Protein AF-0000000083204460 (afdb_homodimer)

Structure (mmCIF, N/CA/C/O backbone):
data_AF-0000000083204460-model_v1
#
loop_
_entity.id
_entity.type
_entity.pdbx_description
1 polymer 'Uncharacterized protein'
#
loop_
_atom_site.group_PDB
_atom_site.id
_atom_site.type_symbol
_atom_site.label_atom_id
_atom_site.label_alt_id
_atom_site.label_comp_id
_atom_site.label_asym_id
_atom_site.label_entity_id
_atom_site.label_seq_id
_atom_site.pdbx_PDB_ins_code
_atom_site.Cartn_x
_atom_site.Cartn_y
_atom_site.Cartn_z
_atom_site.occupancy
_atom_site.B_iso_or_equiv
_atom_site.auth_seq_id
_atom_site.auth_comp_id
_atom_site.auth_asym_id
_atom_site.auth_atom_id
_atom_site.pdbx_PDB_model_num
ATOM 1 N N . MET A 1 1 ? 1.751 -27.098 8.604 1 87.62 1 MET A N 1
ATOM 2 C CA . MET A 1 1 ? 2.053 -28.519 8.455 1 87.62 1 MET A CA 1
ATOM 3 C C . MET A 1 1 ? 3.513 -28.803 8.794 1 87.62 1 MET A C 1
ATOM 5 O O . MET A 1 1 ? 4.401 -28.03 8.431 1 87.62 1 MET A O 1
ATOM 9 N N . THR A 1 2 ? 3.692 -30.01 9.397 1 94.07 2 THR A N 1
ATOM 10 C CA . THR A 1 2 ? 5.067 -30.374 9.722 1 94.07 2 THR A CA 1
ATOM 11 C C . THR A 1 2 ? 5.743 -31.052 8.534 1 94.07 2 THR A C 1
ATOM 13 O O . THR A 1 2 ? 5.071 -31.491 7.598 1 94.07 2 THR A O 1
ATOM 16 N N . GLN A 1 3 ? 7.054 -31.093 8.561 1 96.72 3 GLN A N 1
ATOM 17 C CA . GLN A 1 3 ? 7.821 -31.766 7.518 1 96.72 3 GLN A CA 1
ATOM 18 C C . GLN A 1 3 ? 7.409 -33.229 7.389 1 96.72 3 GLN A C 1
ATOM 20 O O . GLN A 1 3 ? 7.242 -33.737 6.279 1 96.72 3 GLN A O 1
ATOM 25 N N . GLN A 1 4 ? 7.257 -33.886 8.527 1 95.91 4 GLN A N 1
ATOM 26 C CA . GLN A 1 4 ? 6.87 -35.292 8.544 1 95.91 4 GLN A CA 1
ATOM 27 C C . GLN A 1 4 ? 5.504 -35.494 7.894 1 95.91 4 GLN A C 1
ATOM 29 O O . GLN A 1 4 ? 5.31 -36.437 7.123 1 95.91 4 GLN A O 1
ATOM 34 N N . GLU A 1 5 ? 4.592 -34.677 8.204 1 95.75 5 GLU A N 1
ATOM 35 C CA . GLU A 1 5 ? 3.263 -34.762 7.606 1 95.75 5 GLU A CA 1
ATOM 36 C C . GLU A 1 5 ? 3.331 -34.62 6.088 1 95.75 5 GLU A C 1
ATOM 38 O O . GLU A 1 5 ? 2.648 -35.343 5.361 1 95.75 5 GLU A O 1
ATOM 43 N N . PHE A 1 6 ? 4.111 -33.626 5.652 1 97.01 6 PHE A N 1
ATOM 44 C CA . PHE A 1 6 ? 4.282 -33.407 4.221 1 97.01 6 PHE A CA 1
ATOM 45 C C . PHE A 1 6 ? 4.854 -34.649 3.547 1 97.01 6 PHE A C 1
ATOM 47 O O . PHE A 1 6 ? 4.341 -35.096 2.519 1 97.01 6 PHE A O 1
ATOM 54 N N . GLU A 1 7 ? 5.888 -35.187 4.137 1 97.42 7 GLU A N 1
ATOM 55 C CA . GLU A 1 7 ? 6.56 -36.343 3.551 1 97.42 7 GLU A CA 1
ATOM 56 C C . GLU A 1 7 ? 5.647 -37.566 3.539 1 97.42 7 GLU A C 1
ATOM 58 O O . GLU A 1 7 ? 5.645 -38.336 2.577 1 97.42 7 GLU A O 1
ATOM 63 N N . ASP A 1 8 ? 4.83 -37.691 4.556 1 95.94 8 ASP A N 1
ATOM 64 C CA . ASP A 1 8 ? 3.882 -38.798 4.629 1 95.94 8 ASP A CA 1
ATOM 65 C C . ASP A 1 8 ? 2.825 -38.69 3.533 1 95.94 8 ASP A C 1
ATOM 67 O O . ASP A 1 8 ? 2.423 -39.698 2.948 1 95.94 8 ASP A O 1
ATOM 71 N N . ARG A 1 9 ? 2.405 -37.522 3.255 1 95.11 9 ARG A N 1
ATOM 72 C CA . ARG A 1 9 ? 1.306 -37.284 2.323 1 95.11 9 ARG A CA 1
ATOM 73 C C . ARG A 1 9 ? 1.796 -37.319 0.879 1 95.11 9 ARG A C 1
ATOM 75 O O . ARG A 1 9 ? 1.028 -37.63 -0.034 1 95.11 9 ARG A O 1
ATOM 82 N N . THR A 1 10 ? 2.984 -36.956 0.68 1 96.13 10 THR A N 1
ATOM 83 C CA . THR A 1 10 ? 3.461 -36.807 -0.691 1 96.13 10 THR A CA 1
ATOM 84 C C . THR A 1 10 ? 4.401 -37.95 -1.064 1 96.13 10 THR A C 1
ATOM 86 O O . THR A 1 10 ? 4.668 -38.181 -2.245 1 96.13 10 THR A O 1
ATOM 89 N N . GLY A 1 11 ? 4.996 -38.588 -0.052 1 95.58 11 GLY A N 1
ATOM 90 C CA . GLY A 1 11 ? 5.995 -39.615 -0.302 1 95.58 11 GLY A CA 1
ATOM 91 C C . GLY A 1 11 ? 7.339 -39.05 -0.721 1 95.58 11 GLY A C 1
ATOM 92 O O . GLY A 1 11 ? 8.195 -39.78 -1.226 1 95.58 11 GLY A O 1
ATOM 93 N N . LYS A 1 12 ? 7.503 -37.755 -0.547 1 94.85 12 LYS A N 1
ATOM 94 C CA . LYS A 1 12 ? 8.744 -37.092 -0.935 1 94.85 12 LYS A CA 1
ATOM 95 C C . LYS A 1 12 ? 9.572 -36.714 0.29 1 94.85 12 LYS A C 1
ATOM 97 O O . LYS A 1 12 ? 9.061 -36.094 1.224 1 94.85 12 LYS A O 1
ATOM 102 N N . THR A 1 13 ? 10.797 -37.163 0.271 1 95.45 13 THR A N 1
ATOM 103 C CA . THR A 1 13 ? 11.726 -36.734 1.31 1 95.45 13 THR A CA 1
ATOM 104 C C . THR A 1 13 ? 12.381 -35.407 0.937 1 95.45 13 THR A C 1
ATOM 106 O O . THR A 1 13 ? 12.852 -35.237 -0.19 1 95.45 13 THR A O 1
ATOM 109 N N . VAL A 1 14 ? 12.355 -34.503 1.898 1 95.9 14 VAL A N 1
ATOM 110 C CA . VAL A 1 14 ? 12.888 -33.18 1.591 1 95.9 14 VAL A CA 1
ATOM 111 C C . VAL A 1 14 ? 13.83 -32.731 2.706 1 95.9 14 VAL A C 1
ATOM 113 O O . VAL A 1 14 ? 13.73 -33.205 3.84 1 95.9 14 VAL A O 1
ATOM 116 N N . THR A 1 15 ? 14.782 -31.872 2.342 1 96.76 15 THR A N 1
ATOM 117 C CA . THR A 1 15 ? 15.663 -31.265 3.333 1 96.76 15 THR A CA 1
ATOM 118 C C . THR A 1 15 ? 14.919 -30.206 4.142 1 96.76 15 THR A C 1
ATOM 120 O O . THR A 1 15 ? 13.804 -29.817 3.788 1 96.76 15 THR A O 1
ATOM 123 N N . SER A 1 16 ? 15.535 -29.831 5.21 1 95.97 16 SER A N 1
ATOM 124 C CA . SER A 1 16 ? 14.946 -28.78 6.034 1 95.97 16 SER A CA 1
ATOM 125 C C . SER A 1 16 ? 14.757 -27.494 5.236 1 95.97 16 SER A C 1
ATOM 127 O O . SER A 1 16 ? 13.753 -26.797 5.401 1 95.97 16 SER A O 1
ATOM 129 N N . GLU A 1 17 ? 15.69 -27.136 4.41 1 94.87 17 GLU A N 1
ATOM 130 C CA . GLU A 1 17 ? 15.618 -25.932 3.589 1 94.87 17 GLU A CA 1
ATOM 131 C C . GLU A 1 17 ? 14.485 -26.025 2.571 1 94.87 17 GLU A C 1
ATOM 133 O O . GLU A 1 17 ? 13.738 -25.064 2.376 1 94.87 17 GLU A O 1
ATOM 138 N N . GLU A 1 18 ? 14.401 -27.172 1.999 1 95.04 18 GLU A N 1
ATOM 139 C CA . GLU A 1 18 ? 13.321 -27.394 1.043 1 95.04 18 GLU A CA 1
ATOM 140 C C . GLU A 1 18 ? 11.956 -27.295 1.719 1 95.04 18 GLU A C 1
ATOM 142 O O . GLU A 1 18 ? 11.029 -26.695 1.172 1 95.04 18 GLU A O 1
ATOM 147 N N . TYR A 1 19 ? 11.908 -27.875 2.854 1 97.01 19 TYR A N 1
ATOM 148 C CA . TYR A 1 19 ? 10.634 -27.846 3.563 1 97.01 19 TYR A CA 1
ATOM 149 C C . TYR A 1 19 ? 10.247 -26.419 3.931 1 97.01 19 TYR A C 1
ATOM 151 O O . TYR A 1 19 ? 9.07 -26.054 3.875 1 97.01 19 TYR A O 1
ATOM 159 N N . ALA A 1 20 ? 11.182 -25.666 4.331 1 96.08 20 ALA A N 1
ATOM 160 C CA . ALA A 1 20 ? 10.888 -24.274 4.663 1 96.08 20 ALA A CA 1
ATOM 161 C C . ALA A 1 20 ? 10.223 -23.56 3.49 1 96.08 20 ALA A C 1
ATOM 163 O O . ALA A 1 20 ? 9.268 -22.802 3.677 1 96.08 20 ALA A O 1
ATOM 164 N N . ARG A 1 21 ? 10.736 -23.747 2.368 1 95.02 21 ARG A N 1
ATOM 165 C CA . ARG A 1 21 ? 10.161 -23.156 1.164 1 95.02 21 ARG A CA 1
ATOM 166 C C . ARG A 1 21 ? 8.757 -23.693 0.908 1 95.02 21 ARG A C 1
ATOM 168 O O . ARG A 1 21 ? 7.846 -22.932 0.575 1 95.02 21 ARG A O 1
ATOM 175 N N . ILE A 1 22 ? 8.619 -24.962 1.072 1 96.14 22 ILE A N 1
ATOM 176 C CA . ILE A 1 22 ? 7.329 -25.604 0.846 1 96.14 22 ILE A CA 1
ATOM 177 C C . ILE A 1 22 ? 6.298 -25.051 1.828 1 96.14 22 ILE A C 1
ATOM 179 O O . ILE A 1 22 ? 5.163 -24.757 1.445 1 96.14 22 ILE A O 1
ATOM 183 N N . GLU A 1 23 ? 6.715 -24.96 3.054 1 95.66 23 GLU A N 1
ATOM 184 C CA . GLU A 1 23 ? 5.822 -24.407 4.068 1 95.66 23 GLU A CA 1
ATOM 185 C C . GLU A 1 23 ? 5.397 -22.985 3.713 1 95.66 23 GLU A C 1
ATOM 187 O O . GLU A 1 23 ? 4.225 -22.629 3.853 1 95.66 23 GLU A O 1
ATOM 192 N N . ALA A 1 24 ? 6.311 -22.181 3.251 1 95.81 24 ALA A N 1
ATOM 193 C CA . ALA A 1 24 ? 6.004 -20.813 2.84 1 95.81 24 ALA A CA 1
ATOM 194 C C . ALA A 1 24 ? 5.023 -20.798 1.672 1 95.81 24 ALA A C 1
ATOM 196 O O . ALA A 1 24 ? 4.105 -19.976 1.635 1 95.81 24 ALA A O 1
ATOM 197 N N . MET A 1 25 ? 5.22 -21.684 0.8 1 96.59 25 MET A N 1
ATOM 198 C CA . MET A 1 25 ? 4.325 -21.815 -0.346 1 96.59 25 MET A CA 1
ATOM 199 C C . MET A 1 25 ? 2.923 -22.212 0.101 1 96.59 25 MET A C 1
ATOM 201 O O . MET A 1 25 ? 1.931 -21.714 -0.436 1 96.59 25 MET A O 1
ATOM 205 N N . TYR A 1 26 ? 2.88 -23.117 1.068 1 96.2 26 TYR A N 1
ATOM 206 C CA . TYR A 1 26 ? 1.6 -23.528 1.634 1 96.2 26 TYR A CA 1
ATOM 207 C C . TYR A 1 26 ? 0.884 -22.346 2.277 1 96.2 26 TYR A C 1
ATOM 209 O O . TYR A 1 26 ? -0.315 -22.15 2.067 1 96.2 26 TYR A O 1
ATOM 217 N N . MET A 1 27 ? 1.612 -21.555 2.957 1 94.84 27 MET A N 1
ATOM 218 C CA . MET A 1 27 ? 1.026 -20.395 3.622 1 94.84 27 MET A CA 1
ATOM 219 C C . MET A 1 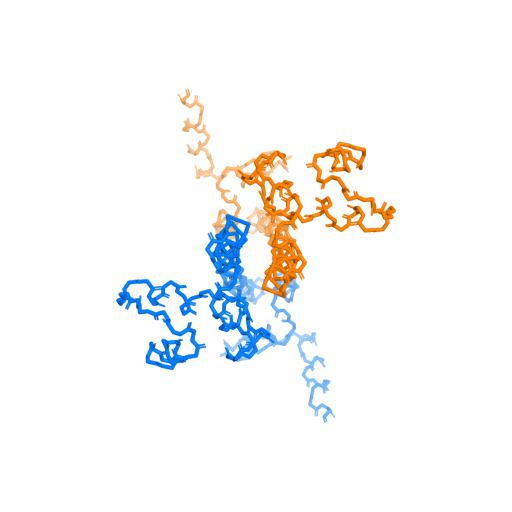27 ? 0.508 -19.387 2.602 1 94.84 27 MET A C 1
ATOM 221 O O . MET A 1 27 ? -0.509 -18.731 2.832 1 94.84 27 MET A O 1
ATOM 225 N N . ALA A 1 28 ? 1.156 -19.328 1.491 1 93.89 28 ALA A N 1
ATOM 226 C CA . ALA A 1 28 ? 0.749 -18.419 0.422 1 93.89 28 ALA A CA 1
ATOM 227 C C . ALA A 1 28 ? -0.517 -18.918 -0.269 1 93.89 28 ALA A C 1
ATOM 229 O O . ALA A 1 28 ? -1.228 -18.141 -0.911 1 93.89 28 ALA A O 1
ATOM 230 N N . ALA A 1 29 ? -0.678 -20.202 -0.109 1 91.76 29 ALA A N 1
ATOM 231 C CA . ALA A 1 29 ? -1.873 -20.805 -0.692 1 91.76 29 ALA A CA 1
ATOM 232 C C . ALA A 1 29 ? -3.04 -20.769 0.291 1 91.76 29 ALA A C 1
ATOM 234 O O . ALA A 1 29 ? -3.875 -21.677 0.306 1 91.76 29 ALA A O 1
ATOM 235 N N . GLY A 1 30 ? -3.231 -20.039 1.182 1 79.36 30 GLY A N 1
ATOM 236 C CA . GLY A 1 30 ? -4.04 -19.816 2.37 1 79.36 30 GLY A CA 1
ATOM 237 C C . GLY A 1 30 ? -5.417 -20.445 2.28 1 79.36 30 GLY A C 1
ATOM 238 O O . GLY A 1 30 ? -5.995 -20.835 3.297 1 79.36 30 GLY A O 1
ATOM 239 N N . ASN A 1 31 ? -5.922 -20.702 1.114 1 81.43 31 ASN A N 1
ATOM 240 C CA . ASN A 1 31 ? -7.27 -21.251 1.023 1 81.43 31 ASN A CA 1
ATOM 241 C C . ASN A 1 31 ? -7.248 -22.755 0.765 1 81.43 31 ASN A C 1
ATOM 243 O O . ASN A 1 31 ? -8.299 -23.395 0.706 1 81.43 31 ASN A O 1
ATOM 247 N N . MET A 1 32 ? -6.053 -23.28 0.67 1 90.93 32 MET A N 1
ATOM 248 C CA . MET A 1 32 ? -5.952 -24.708 0.383 1 90.93 32 MET A CA 1
ATOM 249 C C . MET A 1 32 ? -5.686 -25.502 1.657 1 90.93 32 MET A C 1
ATOM 251 O O . MET A 1 32 ? -4.827 -25.129 2.458 1 90.93 32 MET A O 1
ATOM 255 N N . ASP A 1 33 ? -6.487 -26.531 1.85 1 92.7 33 ASP A N 1
ATOM 256 C CA . ASP A 1 33 ? -6.188 -27.37 3.007 1 92.7 33 ASP A CA 1
ATOM 257 C C . ASP A 1 33 ? -4.915 -28.183 2.781 1 92.7 33 ASP A C 1
ATOM 259 O O . ASP A 1 33 ? -4.413 -28.261 1.658 1 92.7 33 ASP A O 1
ATOM 263 N N . LYS A 1 34 ? -4.476 -28.86 3.818 1 93.07 34 LYS A N 1
ATOM 264 C CA . LYS A 1 34 ? -3.189 -29.548 3.82 1 93.07 34 LYS A CA 1
ATOM 265 C C . LYS A 1 34 ? -3.165 -30.675 2.792 1 93.07 34 LYS A C 1
ATOM 267 O O . LYS A 1 34 ? -2.194 -30.822 2.047 1 93.07 34 LYS A O 1
ATOM 272 N N . ASP A 1 35 ? -4.167 -31.396 2.678 1 95.56 35 ASP A N 1
ATOM 273 C CA . ASP A 1 35 ? -4.213 -32.538 1.769 1 95.56 35 ASP A CA 1
ATOM 274 C C . ASP A 1 35 ? -4.256 -32.08 0.313 1 95.56 35 ASP A C 1
ATOM 276 O O . ASP A 1 35 ? -3.544 -32.622 -0.535 1 95.56 35 ASP A O 1
ATOM 280 N N . GLN A 1 36 ? -5.103 -31.132 0.165 1 95.64 36 GLN A N 1
ATOM 281 C CA . GLN A 1 36 ? -5.201 -30.593 -1.187 1 95.64 36 GLN A CA 1
ATOM 282 C C . GLN A 1 36 ? -3.868 -30.009 -1.645 1 95.64 36 GLN A C 1
ATOM 284 O O . GLN A 1 36 ? -3.438 -30.24 -2.777 1 95.64 36 GLN A O 1
ATOM 289 N N . PHE A 1 37 ? -3.248 -29.24 -0.798 1 97.12 37 PHE A N 1
ATOM 290 C CA . PHE A 1 37 ? -1.97 -28.628 -1.141 1 97.12 37 PHE A CA 1
ATOM 291 C C . PHE A 1 37 ? -0.931 -29.693 -1.47 1 97.12 37 PHE A C 1
ATOM 293 O O . PHE A 1 37 ? -0.236 -29.598 -2.485 1 97.12 37 PHE A O 1
ATOM 300 N N . CYS A 1 38 ? -0.843 -30.706 -0.619 1 96.77 38 CYS A N 1
ATOM 301 C CA . CYS A 1 38 ? 0.167 -31.737 -0.827 1 96.77 38 CYS A CA 1
ATOM 302 C C . CYS A 1 38 ? -0.05 -32.453 -2.154 1 96.77 38 CYS A C 1
ATOM 304 O O . CYS A 1 38 ? 0.908 -32.735 -2.876 1 96.77 38 CYS A O 1
ATOM 306 N N . THR A 1 39 ? -1.299 -32.74 -2.472 1 96.52 39 THR A N 1
ATOM 307 C CA . THR A 1 39 ? -1.627 -33.383 -3.739 1 96.52 39 THR A CA 1
ATOM 308 C C . THR A 1 39 ? -1.221 -32.499 -4.915 1 96.52 39 THR A C 1
ATOM 310 O O . THR A 1 39 ? -0.581 -32.968 -5.859 1 96.52 39 THR A O 1
ATOM 313 N N . GLU A 1 40 ? -1.553 -31.241 -4.779 1 96.75 40 GLU A N 1
ATOM 314 C CA . GLU A 1 40 ? -1.243 -30.292 -5.843 1 96.75 40 GLU A CA 1
ATOM 315 C C . GLU A 1 40 ? 0.261 -30.051 -5.947 1 96.75 40 GLU A C 1
ATOM 317 O O . GLU A 1 40 ? 0.811 -29.99 -7.048 1 96.75 40 GLU A O 1
ATOM 322 N N . TYR A 1 41 ? 0.862 -29.901 -4.81 1 96.4 41 TYR A N 1
ATOM 323 C CA . TYR A 1 41 ? 2.298 -29.643 -4.805 1 96.4 41 TYR A CA 1
ATOM 324 C C . TYR A 1 41 ? 3.064 -30.815 -5.407 1 96.4 41 TYR A C 1
ATOM 326 O O . TYR A 1 41 ? 4.038 -30.618 -6.137 1 96.4 41 TYR A O 1
ATOM 334 N N . LYS A 1 42 ? 2.701 -32.053 -5.107 1 95.7 42 LYS A N 1
ATOM 335 C CA . LYS A 1 42 ? 3.364 -33.245 -5.628 1 95.7 42 LYS A CA 1
ATOM 336 C C . LYS A 1 42 ? 3.369 -33.25 -7.154 1 95.7 42 LYS A C 1
ATOM 338 O O . LYS A 1 42 ? 4.371 -33.609 -7.775 1 95.7 42 LYS A O 1
ATOM 343 N N . LYS A 1 43 ? 2.301 -32.782 -7.666 1 96.07 43 LYS A N 1
ATOM 344 C CA . LYS A 1 43 ? 2.125 -32.863 -9.113 1 96.07 43 LYS A CA 1
ATOM 345 C C . LYS A 1 43 ? 2.641 -31.602 -9.801 1 96.07 43 LYS A C 1
ATOM 347 O O . LYS A 1 43 ? 3.178 -31.669 -10.908 1 96.07 43 LYS A O 1
ATOM 352 N N . HIS A 1 44 ? 2.521 -30.461 -9.106 1 96.48 44 HIS A N 1
ATOM 353 C CA . HIS A 1 44 ? 2.677 -29.199 -9.821 1 96.48 44 HIS A CA 1
ATOM 354 C C . HIS A 1 44 ? 3.677 -28.288 -9.118 1 96.48 44 HIS A C 1
ATOM 356 O O . HIS A 1 44 ? 4.072 -27.255 -9.664 1 96.48 44 HIS A O 1
ATOM 362 N N . GLY A 1 45 ? 4.093 -28.566 -7.905 1 93.93 45 GLY A N 1
ATOM 363 C CA . GLY A 1 45 ? 4.836 -27.681 -7.022 1 93.93 45 GLY A CA 1
ATOM 364 C C . GLY A 1 45 ? 6.186 -27.276 -7.582 1 93.93 45 GLY A C 1
ATOM 365 O O . GLY A 1 45 ? 6.739 -26.244 -7.197 1 93.93 45 GLY A O 1
ATOM 366 N N . SER A 1 46 ? 6.74 -28.082 -8.477 1 92.58 46 SER A N 1
ATOM 367 C CA . SER A 1 46 ? 8.071 -27.809 -9.009 1 92.58 46 SER A CA 1
ATOM 368 C C . SER A 1 46 ? 7.993 -27.065 -10.338 1 92.58 46 SER A C 1
ATOM 370 O O . SER A 1 46 ? 9.017 -26.823 -10.98 1 92.58 46 SER A O 1
ATOM 372 N N . SER A 1 47 ? 6.791 -26.735 -10.75 1 95.65 47 SER A N 1
ATOM 373 C CA . SER A 1 47 ? 6.631 -26.052 -12.029 1 95.65 47 SER A CA 1
ATOM 374 C C . SER A 1 47 ? 7.172 -24.628 -11.967 1 95.65 47 SER A C 1
ATOM 376 O O . SER A 1 47 ? 7.19 -24.011 -10.9 1 95.65 47 SER A O 1
ATOM 378 N N . ALA A 1 48 ? 7.506 -24.11 -13.107 1 95.67 48 ALA A N 1
ATOM 379 C CA . ALA A 1 48 ? 8.025 -22.749 -13.204 1 95.67 48 ALA A CA 1
ATOM 380 C C . ALA A 1 48 ? 6.928 -21.723 -12.938 1 95.67 48 ALA A C 1
ATOM 382 O O . ALA A 1 48 ? 7.19 -20.654 -12.381 1 95.67 48 ALA A O 1
ATOM 383 N N . ILE A 1 49 ? 5.725 -22.001 -13.347 1 96.26 49 ILE A N 1
ATOM 384 C CA . ILE A 1 49 ? 4.628 -21.058 -13.157 1 96.26 49 ILE A CA 1
ATOM 385 C C . ILE A 1 49 ? 4.302 -20.939 -11.67 1 96.26 49 ILE A C 1
ATOM 387 O O . ILE A 1 49 ? 4.036 -19.842 -11.172 1 96.26 49 ILE A O 1
ATOM 391 N N . VAL A 1 50 ? 4.343 -22.009 -10.959 1 96.53 50 VAL A N 1
ATOM 392 C CA . VAL A 1 50 ? 4.096 -21.983 -9.521 1 96.53 50 VAL A CA 1
ATOM 393 C C . VAL A 1 50 ? 5.206 -21.203 -8.82 1 96.53 50 VAL A C 1
ATOM 395 O O . VAL A 1 50 ? 4.935 -20.368 -7.954 1 96.53 50 VAL A O 1
ATOM 398 N N . ALA A 1 51 ? 6.391 -21.471 -9.191 1 95.32 51 ALA A N 1
ATOM 399 C CA . ALA A 1 51 ? 7.526 -20.752 -8.62 1 95.32 51 ALA A CA 1
ATOM 400 C C . ALA A 1 51 ? 7.408 -19.251 -8.872 1 95.32 51 ALA A C 1
ATOM 402 O O . ALA A 1 51 ? 7.65 -18.443 -7.973 1 95.32 51 ALA A O 1
ATOM 403 N N . GLU A 1 52 ? 7.077 -18.874 -10.029 1 96.51 52 GLU A N 1
ATOM 404 C CA . GLU A 1 52 ? 6.962 -17.466 -10.396 1 96.51 52 GLU A CA 1
ATOM 405 C C . GLU A 1 52 ? 5.818 -16.792 -9.644 1 96.51 52 GLU A C 1
ATOM 407 O O . GLU A 1 52 ? 5.967 -15.671 -9.153 1 96.51 52 GLU A O 1
ATOM 412 N N . TYR A 1 53 ? 4.73 -17.446 -9.605 1 96.98 53 TYR A N 1
ATOM 413 C CA . TYR A 1 53 ? 3.597 -16.87 -8.89 1 96.98 53 TYR A CA 1
ATOM 414 C C . TYR A 1 53 ? 3.912 -16.709 -7.408 1 96.98 53 TYR A C 1
ATOM 416 O O . TYR A 1 53 ? 3.553 -15.7 -6.796 1 96.98 53 TYR A O 1
ATOM 424 N N . TYR A 1 54 ? 4.552 -17.654 -6.875 1 96.58 54 TYR A N 1
ATOM 425 C CA . TYR A 1 54 ? 4.967 -17.532 -5.481 1 96.58 54 TYR A CA 1
ATOM 426 C C . TYR A 1 54 ? 5.91 -16.349 -5.295 1 96.58 54 TYR A C 1
ATOM 428 O O . TYR A 1 54 ? 5.774 -15.584 -4.338 1 96.58 54 TYR A O 1
ATOM 436 N N . ARG A 1 55 ? 6.858 -16.195 -6.135 1 96.45 55 ARG A N 1
ATOM 437 C CA . ARG A 1 55 ? 7.766 -15.054 -6.084 1 96.45 55 ARG A CA 1
ATOM 438 C C . ARG A 1 55 ? 6.996 -13.739 -6.131 1 96.45 55 ARG A C 1
ATOM 440 O O . ARG A 1 55 ? 7.273 -12.823 -5.355 1 96.45 55 ARG A O 1
ATOM 447 N N . ARG A 1 56 ? 6.031 -13.645 -6.975 1 96.67 56 ARG A N 1
ATOM 448 C CA . ARG A 1 56 ? 5.223 -12.439 -7.122 1 96.67 56 ARG A CA 1
ATOM 449 C C . ARG A 1 56 ? 4.445 -12.142 -5.845 1 96.67 56 ARG A C 1
ATOM 451 O O . ARG A 1 56 ? 4.366 -10.99 -5.413 1 96.67 56 ARG A O 1
ATOM 458 N N . ILE A 1 57 ? 3.934 -13.175 -5.36 1 97.02 57 ILE A N 1
ATOM 459 C CA . ILE A 1 57 ? 3.187 -13.012 -4.118 1 97.02 57 ILE A CA 1
ATOM 460 C C . ILE A 1 57 ? 4.106 -12.458 -3.032 1 97.02 57 ILE A C 1
ATOM 462 O O . ILE A 1 57 ? 3.738 -11.525 -2.314 1 97.02 57 ILE A O 1
ATOM 466 N N . THR A 1 58 ? 5.266 -12.993 -2.959 1 96.94 58 THR A N 1
ATOM 467 C CA . THR A 1 58 ? 6.23 -12.544 -1.961 1 96.94 58 THR A CA 1
ATOM 468 C C . THR A 1 58 ? 6.589 -11.077 -2.177 1 96.94 58 THR A C 1
ATOM 470 O O . THR A 1 58 ? 6.605 -10.289 -1.229 1 96.94 58 THR A O 1
ATOM 473 N N . VAL A 1 59 ? 6.777 -10.703 -3.348 1 97 59 VAL A N 1
ATOM 474 C CA . VAL A 1 59 ? 7.141 -9.331 -3.686 1 97 59 VAL A CA 1
ATOM 475 C C . VAL A 1 59 ? 5.982 -8.393 -3.356 1 97 59 VAL A C 1
ATOM 477 O O . VAL A 1 59 ? 6.178 -7.352 -2.725 1 97 59 VAL A O 1
ATOM 480 N N . LEU A 1 60 ? 4.856 -8.797 -3.742 1 97.43 60 LEU A N 1
ATOM 481 C CA . LEU A 1 60 ? 3.676 -7.973 -3.503 1 97.43 60 LEU A CA 1
ATOM 482 C C . LEU A 1 60 ? 3.423 -7.805 -2.009 1 97.43 60 LEU A C 1
ATOM 484 O O . LEU A 1 60 ? 3.074 -6.714 -1.553 1 97.43 60 LEU A O 1
ATOM 488 N N . ASN A 1 61 ? 3.595 -8.832 -1.32 1 97.59 61 ASN A N 1
ATOM 489 C CA . ASN A 1 61 ? 3.46 -8.728 0.129 1 97.59 61 ASN A CA 1
ATOM 490 C C . ASN A 1 61 ? 4.46 -7.736 0.716 1 97.59 61 ASN A C 1
ATOM 492 O O . ASN A 1 61 ? 4.115 -6.948 1.598 1 97.59 61 ASN A O 1
ATOM 496 N N . GLY A 1 62 ? 5.621 -7.79 0.233 1 98.09 62 GLY A N 1
ATOM 497 C CA . GLY A 1 62 ? 6.622 -6.829 0.668 1 98.09 62 GLY A CA 1
ATOM 498 C C . GLY A 1 62 ? 6.252 -5.394 0.345 1 98.09 62 GLY A C 1
ATOM 499 O O . GLY A 1 62 ? 6.416 -4.502 1.18 1 98.09 62 GLY A O 1
ATOM 500 N N . MET A 1 63 ? 5.772 -5.177 -0.794 1 98.4 63 MET A N 1
ATOM 501 C CA . MET A 1 63 ? 5.346 -3.843 -1.205 1 98.4 63 MET A CA 1
ATOM 502 C C . MET A 1 63 ? 4.188 -3.351 -0.343 1 98.4 63 MET A C 1
ATOM 504 O O . MET A 1 63 ? 4.165 -2.189 0.068 1 98.4 63 MET A O 1
ATOM 508 N N . LEU A 1 64 ? 3.311 -4.231 -0.118 1 98.3 64 LEU A N 1
ATOM 509 C CA . LEU A 1 64 ? 2.157 -3.877 0.701 1 98.3 64 LEU A CA 1
ATOM 510 C C . LEU A 1 64 ? 2.59 -3.486 2.11 1 98.3 64 LEU A C 1
ATOM 512 O O . LEU A 1 64 ? 2.092 -2.504 2.666 1 98.3 64 LEU A O 1
ATOM 516 N N . GLU A 1 65 ? 3.416 -4.196 2.641 1 98.27 65 GLU A N 1
ATOM 517 C CA . GLU A 1 65 ? 3.942 -3.875 3.965 1 98.27 65 GLU A CA 1
ATOM 518 C C . GLU A 1 65 ? 4.597 -2.497 3.98 1 98.27 65 GLU A C 1
ATOM 520 O O . GLU A 1 65 ? 4.38 -1.711 4.905 1 98.27 65 GLU A O 1
ATOM 525 N N . GLU A 1 66 ? 5.338 -2.245 3.021 1 98.31 66 GLU A N 1
ATOM 526 C CA . GLU A 1 66 ? 6.002 -0.949 2.917 1 98.31 66 GLU A CA 1
ATOM 527 C C . GLU A 1 66 ? 4.985 0.187 2.849 1 98.31 66 GLU A C 1
ATOM 529 O O . GLU A 1 66 ? 5.126 1.195 3.545 1 98.31 66 GLU A O 1
ATOM 534 N N . ARG A 1 67 ? 4.031 -0.042 2.069 1 98.31 67 ARG A N 1
ATOM 535 C CA . ARG A 1 67 ? 2.998 0.981 1.942 1 98.31 67 ARG A CA 1
ATOM 536 C C . ARG A 1 67 ? 2.242 1.162 3.254 1 98.31 67 ARG A C 1
ATOM 538 O O . ARG A 1 67 ? 1.907 2.286 3.634 1 98.31 67 ARG A O 1
ATOM 545 N N . ASN A 1 68 ? 1.952 0.148 3.859 1 98.02 68 ASN A N 1
ATOM 546 C CA . ASN A 1 68 ? 1.292 0.219 5.158 1 98.02 68 ASN A CA 1
ATOM 547 C C . ASN A 1 68 ? 2.13 0.993 6.171 1 98.02 68 ASN A C 1
ATOM 549 O O . ASN A 1 68 ? 1.598 1.797 6.939 1 98.02 68 ASN A O 1
ATOM 553 N N . ASN A 1 69 ? 3.383 0.794 6.158 1 98.11 69 ASN A N 1
ATOM 554 C CA . ASN A 1 69 ? 4.281 1.529 7.042 1 98.11 69 ASN A CA 1
ATOM 555 C C . ASN A 1 69 ? 4.278 3.023 6.729 1 98.11 69 ASN A C 1
ATOM 557 O O . ASN A 1 69 ? 4.264 3.853 7.639 1 98.11 69 ASN A O 1
ATOM 561 N N . GLU A 1 70 ? 4.283 3.335 5.497 1 97 70 GLU A N 1
ATOM 562 C CA . GLU A 1 70 ? 4.236 4.732 5.077 1 97 70 GLU A CA 1
ATOM 563 C C . GLU A 1 70 ? 2.947 5.404 5.54 1 97 70 GLU A C 1
ATOM 565 O O . GLU A 1 70 ? 2.968 6.548 6 1 97 70 GLU A O 1
ATOM 570 N N . LEU A 1 71 ? 1.943 4.74 5.441 1 96.65 71 LEU A N 1
ATOM 571 C CA . LEU A 1 71 ? 0.649 5.281 5.842 1 96.65 71 LEU A CA 1
ATOM 572 C C . LEU A 1 71 ? 0.579 5.458 7.355 1 96.65 71 LEU A C 1
ATOM 574 O O . LEU A 1 71 ? 0.001 6.431 7.845 1 96.65 71 LEU A O 1
ATOM 578 N N . ASP A 1 72 ? 1.098 4.588 8.022 1 95.75 72 ASP A N 1
ATOM 579 C CA . ASP A 1 72 ? 1.154 4.713 9.475 1 95.75 72 ASP A CA 1
ATOM 580 C C . ASP A 1 72 ? 1.966 5.938 9.89 1 95.75 72 ASP A C 1
ATOM 582 O O . ASP A 1 72 ? 1.566 6.678 10.791 1 95.75 72 ASP A O 1
ATOM 586 N N . ASP A 1 73 ? 3.041 6.195 9.234 1 94.48 73 ASP A N 1
ATOM 587 C CA . ASP A 1 73 ? 3.86 7.377 9.486 1 94.48 73 ASP A CA 1
ATOM 588 C C . ASP A 1 73 ? 3.088 8.657 9.174 1 94.48 73 ASP A C 1
ATOM 590 O O . ASP A 1 73 ? 3.148 9.625 9.934 1 94.48 73 ASP A O 1
ATOM 594 N N . ALA A 1 74 ? 2.412 8.596 8.135 1 91.91 74 ALA A N 1
ATOM 595 C CA . ALA A 1 74 ? 1.609 9.751 7.74 1 91.91 74 ALA A CA 1
ATOM 596 C C . ALA A 1 74 ? 0.54 10.059 8.784 1 91.91 74 ALA A C 1
ATOM 598 O O . ALA A 1 74 ? 0.297 11.224 9.109 1 91.91 74 ALA A O 1
ATOM 599 N N . ARG A 1 75 ? 0.016 9.077 9.317 1 92.18 75 ARG A N 1
ATOM 600 C CA . ARG A 1 75 ? -1.018 9.24 10.334 1 92.18 75 ARG A CA 1
ATOM 601 C C . ARG A 1 75 ? -0.443 9.855 11.605 1 92.18 75 ARG A C 1
ATOM 603 O O . ARG A 1 75 ? -1.06 10.736 12.208 1 92.18 75 ARG A O 1
ATOM 610 N N . GLN A 1 76 ? 0.694 9.441 11.938 1 91.91 76 GLN A N 1
ATOM 611 C CA . GLN A 1 76 ? 1.349 9.982 13.124 1 91.91 76 GLN A CA 1
ATOM 612 C C . GLN A 1 76 ? 1.716 11.45 12.928 1 91.91 76 GLN A C 1
ATOM 614 O O . GLN A 1 76 ? 1.521 12.27 13.828 1 91.91 76 GLN A O 1
ATOM 619 N N . ASN A 1 77 ? 2.182 11.748 11.818 1 91.25 77 ASN A N 1
ATOM 620 C CA . ASN A 1 77 ? 2.54 13.127 11.501 1 91.25 77 ASN A CA 1
ATOM 621 C C . ASN A 1 77 ? 1.314 14.035 11.489 1 91.25 77 ASN A C 1
ATOM 623 O O . ASN A 1 77 ? 1.374 15.172 11.96 1 91.25 77 ASN A O 1
ATOM 627 N N . ARG A 1 78 ? 0.242 13.528 11.04 1 92.69 78 ARG A N 1
ATOM 628 C CA . ARG A 1 78 ? -1.012 14.274 11.024 1 92.69 78 ARG A CA 1
ATOM 629 C C . ARG A 1 78 ? -1.463 14.618 12.44 1 92.69 78 ARG A C 1
ATOM 631 O O . ARG A 1 78 ? -1.908 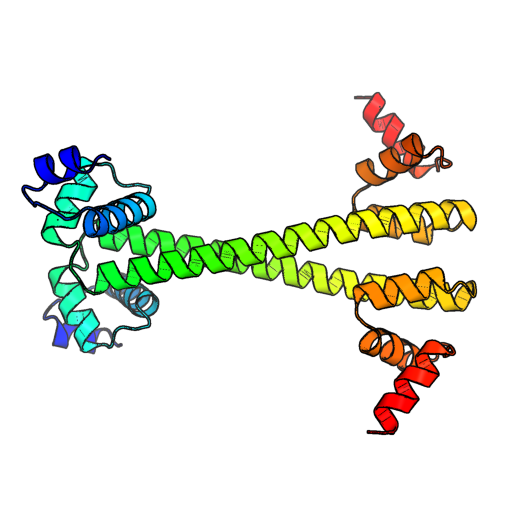15.738 12.7 1 92.69 78 ARG A O 1
ATOM 638 N N . THR A 1 79 ? -1.33 13.666 13.257 1 92.98 79 THR A N 1
ATOM 639 C CA . THR A 1 79 ? -1.744 13.869 14.641 1 92.98 79 THR A CA 1
ATOM 640 C C . THR A 1 79 ? -0.884 14.936 15.312 1 92.98 79 THR A C 1
ATOM 642 O O . THR A 1 79 ? -1.408 15.849 15.954 1 92.98 79 THR A O 1
ATOM 645 N N . SER A 1 80 ? 0.366 14.842 15.101 1 92.79 80 SER A N 1
ATOM 646 C CA . SER A 1 80 ? 1.283 15.823 15.673 1 92.79 80 SER A CA 1
ATOM 647 C C . SER A 1 80 ? 0.996 17.223 15.143 1 92.79 80 SER A C 1
ATOM 649 O O . SER A 1 80 ? 0.989 18.192 15.905 1 92.79 80 SER A O 1
ATOM 651 N N . LEU A 1 81 ? 0.722 17.289 13.921 1 93.84 81 LEU A N 1
ATOM 652 C CA . LEU A 1 81 ? 0.423 18.573 13.296 1 93.84 81 LEU A CA 1
ATOM 653 C C . LEU A 1 81 ? -0.898 19.134 13.81 1 93.84 81 LEU A C 1
ATOM 655 O O . LEU A 1 81 ? -1.002 20.33 14.091 1 93.84 81 LEU A O 1
ATOM 659 N N . ALA A 1 82 ? -1.845 18.294 13.964 1 94.64 82 ALA A N 1
ATOM 660 C CA . ALA A 1 82 ? -3.142 18.727 14.478 1 94.64 82 ALA A CA 1
ATOM 661 C C . ALA A 1 82 ? -3.014 19.288 15.891 1 94.64 82 ALA A C 1
ATOM 663 O O . ALA A 1 82 ? -3.613 20.317 16.214 1 94.64 82 ALA A O 1
ATOM 664 N N . GLU A 1 83 ? -2.249 18.688 16.692 1 93.88 83 GLU A N 1
ATOM 665 C CA . GLU A 1 83 ? -2.023 19.168 18.052 1 93.88 83 GLU A CA 1
ATOM 666 C C . GLU A 1 83 ? -1.349 20.538 18.049 1 93.88 83 GLU A C 1
ATOM 668 O O . GLU A 1 83 ? -1.718 21.419 18.828 1 93.88 83 GLU A O 1
ATOM 673 N N . PHE A 1 84 ? -0.385 20.691 17.158 1 94.26 84 PHE A N 1
ATOM 674 C CA . PHE A 1 84 ? 0.275 21.977 16.968 1 94.26 84 PHE A CA 1
ATOM 675 C C . PHE A 1 84 ? -0.735 23.055 16.594 1 94.26 84 PHE A C 1
ATOM 677 O O . PHE A 1 84 ? -0.748 24.135 17.189 1 94.26 84 PHE A O 1
ATOM 684 N N . LEU A 1 85 ? -1.609 22.765 15.734 1 94.94 85 LEU A N 1
ATOM 685 C CA . LEU A 1 85 ? -2.588 23.722 15.228 1 94.94 85 LEU A CA 1
ATOM 686 C C . LEU A 1 85 ? -3.603 24.084 16.308 1 94.94 85 LEU A C 1
ATOM 688 O O . LEU A 1 85 ? -4.021 25.239 16.41 1 94.94 85 LEU A O 1
ATOM 692 N N . LEU A 1 86 ? -3.958 23.143 17.082 1 94.42 86 LEU A N 1
ATOM 693 C CA . LEU A 1 86 ? -4.899 23.409 18.165 1 94.42 86 LEU A CA 1
ATOM 694 C C . LEU A 1 86 ? -4.285 24.344 19.2 1 94.42 86 LEU A C 1
ATOM 696 O O . LEU A 1 86 ? -4.961 25.239 19.713 1 94.42 86 LEU A O 1
ATOM 700 N N . GLY A 1 87 ? -3.033 24.112 19.46 1 92.67 87 GLY A N 1
ATOM 701 C CA . GLY A 1 87 ? -2.329 25.031 20.34 1 92.67 87 GLY A CA 1
ATOM 702 C C . GLY A 1 87 ? -2.282 26.45 19.807 1 92.67 87 GLY A C 1
ATOM 703 O O . GLY A 1 87 ? -2.523 27.406 20.548 1 92.67 87 GLY A O 1
ATOM 704 N N . LYS A 1 88 ? -2.001 26.609 18.565 1 93.08 88 LYS A N 1
ATOM 705 C CA . LYS A 1 88 ? -1.929 27.925 17.936 1 93.08 88 LYS A CA 1
ATOM 706 C C . LYS A 1 88 ? -3.304 28.585 17.884 1 93.08 88 LYS A C 1
ATOM 708 O O . LYS A 1 88 ? -3.42 29.803 18.032 1 93.08 88 LYS A O 1
ATOM 713 N N . ALA A 1 89 ? -4.309 27.773 17.616 1 92.71 89 ALA A N 1
ATOM 714 C CA . ALA A 1 89 ? -5.675 28.29 17.628 1 92.71 89 ALA A CA 1
ATOM 715 C C . ALA A 1 89 ? -5.995 28.962 18.96 1 92.71 89 ALA A C 1
ATOM 717 O O . ALA A 1 89 ? -6.576 30.05 18.99 1 92.71 89 ALA A O 1
ATOM 718 N N . ALA A 1 90 ? -5.629 28.329 19.992 1 90.22 90 ALA A N 1
ATOM 719 C CA . ALA A 1 90 ? -5.868 28.858 21.332 1 90.22 90 ALA A CA 1
ATOM 720 C C . ALA A 1 90 ? -5.039 30.114 21.583 1 90.22 90 ALA A C 1
ATOM 722 O O . ALA A 1 90 ? -5.528 31.081 22.171 1 90.22 90 ALA A O 1
ATOM 723 N N . ALA A 1 91 ? -3.858 30.107 21.107 1 90.1 91 ALA A N 1
ATOM 724 C CA . ALA A 1 91 ? -2.926 31.201 21.367 1 90.1 91 ALA A CA 1
ATOM 725 C C . ALA A 1 91 ? -3.326 32.458 20.6 1 90.1 91 ALA A C 1
ATOM 727 O O . ALA A 1 91 ? -3.229 33.57 21.123 1 90.1 91 ALA A O 1
ATOM 728 N N . TYR A 1 92 ? -3.825 32.354 19.389 1 90.89 92 TYR A N 1
ATOM 729 C CA . TYR A 1 92 ? -4.08 33.496 18.518 1 90.89 92 TYR A CA 1
ATOM 730 C C . TYR A 1 92 ? -5.574 33.772 18.404 1 90.89 92 TYR A C 1
ATOM 732 O O . TYR A 1 92 ? -5.986 34.739 17.758 1 90.89 92 TYR A O 1
ATOM 740 N N . ASP A 1 93 ? -6.382 32.86 18.951 1 89.2 93 ASP A N 1
ATOM 741 C CA . ASP A 1 93 ? -7.835 32.95 18.838 1 89.2 93 ASP A CA 1
ATOM 742 C C . ASP A 1 93 ? -8.272 32.979 17.375 1 89.2 93 ASP A C 1
ATOM 744 O O . ASP A 1 93 ? -9.034 33.858 16.967 1 89.2 93 ASP A O 1
ATOM 748 N N . ASP A 1 94 ? -7.667 32.117 16.644 1 88.86 94 ASP A N 1
ATOM 749 C CA . ASP A 1 94 ? -7.912 31.98 15.211 1 88.86 94 ASP A CA 1
ATOM 750 C C . ASP A 1 94 ? -8.558 30.634 14.891 1 88.86 94 ASP A C 1
ATOM 752 O O . ASP A 1 94 ? -7.904 29.592 14.97 1 88.86 94 ASP A O 1
ATOM 756 N N . THR A 1 95 ? -9.732 30.588 14.401 1 90.08 95 THR A N 1
ATOM 757 C CA . THR A 1 95 ? -10.525 29.378 14.214 1 90.08 95 THR A CA 1
ATOM 758 C C . THR A 1 95 ? -10.081 28.628 12.962 1 90.08 95 THR A C 1
ATOM 760 O O . THR A 1 95 ? -10.428 27.459 12.776 1 90.08 95 THR A O 1
ATOM 763 N N . ASP A 1 96 ? -9.315 29.361 12.112 1 92.1 96 ASP A N 1
ATOM 764 C CA . ASP A 1 96 ? -8.81 28.681 10.923 1 92.1 96 ASP A CA 1
ATOM 765 C C . ASP A 1 96 ? -7.904 27.512 11.303 1 92.1 96 ASP A C 1
ATOM 767 O O . ASP A 1 96 ? -7.976 26.442 10.696 1 92.1 96 ASP A O 1
ATOM 771 N N . PHE A 1 97 ? -7.147 27.702 12.316 1 93.37 97 PHE A N 1
ATOM 772 C CA . PHE A 1 97 ? -6.263 26.641 12.784 1 93.37 97 PHE A CA 1
ATOM 773 C C . PHE A 1 97 ? -7.067 25.468 13.331 1 93.37 97 PHE A C 1
ATOM 775 O O . PHE A 1 97 ? -6.736 24.309 13.075 1 93.37 97 PHE A O 1
ATOM 782 N N . TYR A 1 98 ? -8.092 25.803 14.03 1 93.45 98 TYR A N 1
ATOM 783 C CA . TYR A 1 98 ? -8.959 24.776 14.597 1 93.45 98 TYR A CA 1
ATOM 784 C C . TYR A 1 98 ? -9.611 23.945 13.498 1 93.45 98 TYR A C 1
ATOM 786 O O . TYR A 1 98 ? -9.619 22.714 13.564 1 93.45 98 TYR A O 1
ATOM 794 N N . ARG A 1 99 ? -10.048 24.562 12.485 1 94.45 99 ARG A N 1
ATOM 795 C CA . ARG A 1 99 ? -10.723 23.878 11.387 1 94.45 99 ARG A CA 1
ATOM 796 C C . ARG A 1 99 ? -9.767 22.942 10.654 1 94.45 99 ARG A C 1
ATOM 798 O O . ARG A 1 99 ? -10.143 21.829 10.282 1 94.45 99 ARG A O 1
ATOM 805 N N . GLU A 1 100 ? -8.541 23.41 10.464 1 94.47 100 GLU A N 1
ATOM 806 C CA . GLU A 1 100 ? -7.535 22.566 9.826 1 94.47 100 GLU A CA 1
ATOM 807 C C . GLU A 1 100 ? -7.209 21.35 10.688 1 94.47 100 GLU A C 1
ATOM 809 O O . GLU A 1 100 ? -7.044 20.243 10.172 1 94.47 100 GLU A O 1
ATOM 814 N N . ALA A 1 101 ? -7.163 21.491 11.948 1 94.83 101 ALA A N 1
ATOM 815 C CA . ALA A 1 101 ? -6.886 20.381 12.856 1 94.83 101 ALA A CA 1
ATOM 816 C C . ALA A 1 101 ? -7.996 19.335 12.798 1 94.83 101 ALA A C 1
ATOM 818 O O . ALA A 1 101 ? -7.724 18.135 12.724 1 94.83 101 ALA A O 1
ATOM 819 N N . VAL A 1 102 ? -9.184 19.813 12.747 1 95.01 102 VAL A N 1
ATOM 820 C CA . VAL A 1 102 ? -10.334 18.917 12.699 1 95.01 102 VAL A CA 1
ATOM 821 C C . VAL A 1 102 ? -10.346 18.162 11.372 1 95.01 102 VAL A C 1
ATOM 823 O O . VAL A 1 102 ? -10.674 16.973 11.33 1 95.01 102 VAL A O 1
ATOM 826 N N . ARG A 1 103 ? -9.939 18.894 10.374 1 93.5 103 ARG A N 1
ATOM 827 C CA . ARG A 1 103 ? -9.847 18.247 9.069 1 93.5 103 ARG A CA 1
ATOM 828 C C . ARG A 1 103 ? -8.806 17.134 9.083 1 93.5 103 ARG A C 1
ATOM 830 O O . ARG A 1 103 ? -8.995 16.091 8.452 1 93.5 103 ARG A O 1
ATOM 837 N N . LEU A 1 104 ? -7.818 17.235 9.865 1 93.19 104 LEU A N 1
ATOM 838 C CA . LEU A 1 104 ? -6.695 16.305 9.89 1 93.19 104 LEU A CA 1
ATOM 83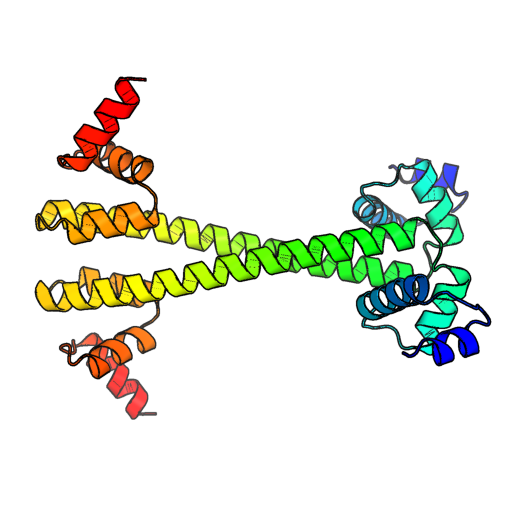9 C C . LEU A 1 104 ? -7.034 15.066 10.713 1 93.19 104 LEU A C 1
ATOM 841 O O . LEU A 1 104 ? -6.757 13.941 10.291 1 93.19 104 LEU A O 1
ATOM 845 N N . ILE A 1 105 ? -7.698 15.212 11.856 1 94.25 105 ILE A N 1
ATOM 846 C CA . ILE A 1 105 ? -7.755 14.071 12.763 1 94.25 105 ILE A CA 1
ATOM 847 C C . ILE A 1 105 ? -9.202 13.814 13.177 1 94.25 105 ILE A C 1
ATOM 849 O O . ILE A 1 105 ? -9.488 12.848 13.888 1 94.25 105 ILE A O 1
ATOM 853 N N . GLY A 1 106 ? -10.154 14.768 12.806 1 94.17 106 GLY A N 1
ATOM 854 C CA . GLY A 1 106 ? -11.556 14.606 13.158 1 94.17 106 GLY A CA 1
ATOM 855 C C . GLY A 1 106 ? -11.946 15.359 14.416 1 94.17 106 GLY A C 1
ATOM 856 O O . GLY A 1 106 ? -11.102 15.626 15.273 1 94.17 106 GLY A O 1
ATOM 857 N N . ARG A 1 107 ? -13.217 15.658 14.55 1 94.88 107 ARG A N 1
ATOM 858 C CA . ARG A 1 107 ? -13.776 16.467 15.628 1 94.88 107 ARG A CA 1
ATOM 859 C C . ARG A 1 107 ? -13.583 15.787 16.979 1 94.88 107 ARG A C 1
ATOM 861 O O . ARG A 1 107 ? -13.224 16.439 17.962 1 94.88 107 ARG A O 1
ATOM 868 N N . LYS A 1 108 ? -13.731 14.488 16.961 1 94.59 108 LYS A N 1
ATOM 869 C CA . LYS A 1 108 ? -13.607 13.738 18.207 1 94.59 108 LYS A CA 1
ATOM 870 C C . LYS A 1 108 ? -12.195 13.845 18.775 1 94.59 108 LYS A C 1
ATOM 872 O O . LYS A 1 108 ? -12.014 14.213 19.938 1 94.59 108 LYS A O 1
ATOM 877 N N . ALA A 1 109 ? -11.292 13.587 17.897 1 95.26 109 ALA A N 1
ATOM 878 C CA . ALA A 1 109 ? -9.895 13.609 18.325 1 95.26 109 ALA A CA 1
ATOM 879 C C . ALA A 1 109 ? -9.467 15.018 18.724 1 95.26 109 ALA A C 1
ATOM 881 O O . ALA A 1 109 ? -8.755 15.2 19.715 1 95.26 109 ALA A O 1
ATOM 882 N N . ALA A 1 110 ? -9.879 15.941 18.015 1 95.8 110 ALA A N 1
ATOM 883 C CA . ALA A 1 110 ? -9.536 17.334 18.293 1 95.8 110 ALA A CA 1
ATOM 884 C C . ALA A 1 110 ? -10.107 17.781 19.635 1 95.8 110 ALA A C 1
ATOM 886 O O . ALA A 1 110 ? -9.397 18.369 20.455 1 95.8 110 ALA A O 1
ATOM 887 N N . THR A 1 111 ? -11.388 17.479 19.889 1 95.11 111 THR A N 1
ATOM 888 C CA . THR A 1 111 ? -12.044 17.874 21.131 1 95.11 111 THR A CA 1
ATOM 889 C C . THR A 1 111 ? -11.396 17.183 22.328 1 95.11 111 THR A C 1
ATOM 891 O O . THR A 1 111 ? -11.138 17.818 23.353 1 95.11 111 THR A O 1
ATOM 894 N N . LEU A 1 112 ? -11.138 15.979 22.142 1 94.8 112 LEU A N 1
ATOM 895 C CA . LEU A 1 112 ? -10.502 15.224 23.216 1 94.8 112 LEU A CA 1
ATOM 896 C C . LEU A 1 112 ? -9.143 15.82 23.568 1 94.8 112 LEU A C 1
ATOM 898 O O . LEU A 1 112 ? -8.803 15.947 24.747 1 94.8 112 LEU A O 1
ATOM 902 N N . TYR A 1 113 ? -8.434 16.112 22.606 1 95.53 113 TYR A N 1
ATOM 903 C CA . TYR A 1 113 ? -7.126 16.714 22.844 1 95.53 113 TYR A CA 1
ATOM 904 C C . TYR A 1 113 ? -7.259 18.019 23.62 1 95.53 113 TYR A C 1
ATOM 906 O O . TYR A 1 113 ? -6.498 18.273 24.556 1 95.53 113 TYR A O 1
ATOM 914 N N . LYS A 1 114 ? -8.219 18.879 23.242 1 94.87 114 LYS A N 1
ATOM 915 C CA . LYS A 1 114 ? -8.407 20.16 23.918 1 94.87 114 LYS A CA 1
ATOM 916 C C . LYS A 1 114 ? -8.754 19.959 25.39 1 94.87 114 LYS A C 1
ATOM 918 O O . LYS A 1 114 ? -8.22 20.651 26.259 1 94.87 114 LYS A O 1
ATOM 923 N N . ILE A 1 115 ? -9.531 18.978 25.632 1 93.32 115 ILE A N 1
ATOM 924 C CA . ILE A 1 115 ? -9.939 18.683 27.001 1 93.32 115 ILE A CA 1
ATOM 925 C C . ILE A 1 115 ? -8.732 18.212 27.81 1 93.32 115 ILE A C 1
ATOM 927 O O . ILE A 1 115 ? -8.459 18.737 28.892 1 93.32 115 ILE A O 1
ATOM 931 N N . LYS A 1 116 ? -8.03 17.325 27.259 1 93.64 116 LYS A N 1
ATOM 932 C CA . LYS A 1 116 ? -6.898 16.73 27.965 1 93.64 116 LYS A CA 1
ATOM 933 C C . LYS A 1 116 ? -5.793 17.757 28.195 1 93.64 116 LYS A C 1
ATOM 935 O O . LYS A 1 116 ? -5.062 17.678 29.185 1 93.64 116 LYS A O 1
ATOM 940 N N . SER A 1 117 ? -5.723 18.714 27.356 1 93.88 117 SER A N 1
ATOM 941 C CA . SER A 1 117 ? -4.631 19.68 27.415 1 93.88 117 SER A CA 1
ATOM 942 C C . SER A 1 117 ? -5.071 20.97 28.1 1 93.88 117 SER A C 1
ATOM 944 O O . SER A 1 117 ? -4.302 21.931 28.178 1 93.88 117 SER A O 1
ATOM 946 N N . GLY A 1 118 ? -6.314 21.052 28.499 1 91.62 118 GLY A N 1
ATOM 947 C CA . GLY A 1 118 ? -6.829 22.217 29.201 1 91.62 118 G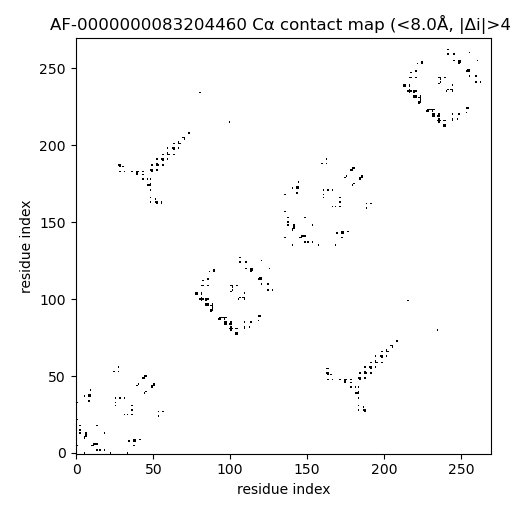LY A CA 1
ATOM 948 C C . GLY A 1 118 ? -7 23.427 28.303 1 91.62 118 GLY A C 1
ATOM 949 O O . GLY A 1 118 ? -6.865 24.566 28.755 1 91.62 118 GLY A O 1
ATOM 950 N N . LEU A 1 119 ? -7.181 23.152 26.996 1 92.36 119 LEU A N 1
ATOM 951 C CA . LEU A 1 119 ? -7.394 24.238 26.046 1 92.36 119 LEU A CA 1
ATOM 952 C C . LEU A 1 119 ? -8.853 24.684 26.049 1 92.36 119 LEU A C 1
ATOM 954 O O . LEU A 1 119 ? -9.749 23.887 26.339 1 92.36 119 LEU A O 1
ATOM 958 N N . PRO A 1 120 ? -9.119 25.903 25.706 1 91.39 120 PRO A N 1
ATOM 959 C CA . PRO A 1 120 ? -10.499 26.394 25.692 1 91.39 120 PRO A CA 1
ATOM 960 C C . PRO A 1 120 ? -11.368 25.679 24.66 1 91.39 120 PRO A C 1
ATOM 962 O O . PRO A 1 120 ? -10.897 25.361 23.565 1 91.39 120 PRO A O 1
ATOM 965 N N . LEU A 1 121 ? -12.613 25.462 25.049 1 92.4 121 LEU A N 1
ATOM 966 C CA . LEU A 1 121 ? -13.589 24.879 24.135 1 92.4 121 LEU A CA 1
ATOM 967 C C . LEU A 1 121 ? -14.358 25.968 23.394 1 92.4 121 LEU A C 1
ATOM 969 O O . LEU A 1 121 ? -14.709 26.994 23.981 1 92.4 121 LEU A O 1
ATOM 973 N N . TRP A 1 122 ? -14.517 25.707 22.145 1 91.83 122 TRP A N 1
ATOM 974 C CA . TRP A 1 122 ? -15.302 26.641 21.345 1 91.83 122 TRP A CA 1
ATOM 975 C C . TRP A 1 122 ? -16.73 26.137 21.164 1 91.83 122 TRP A C 1
ATOM 977 O O . TRP A 1 122 ? -17.067 25.036 21.607 1 91.83 122 TRP A O 1
ATOM 987 N N . GLU A 1 123 ? -17.446 26.952 20.551 1 90.53 123 GLU A N 1
ATOM 988 C CA . GLU A 1 123 ? -18.861 26.63 20.393 1 90.53 123 GLU A CA 1
ATOM 989 C C . GLU A 1 123 ? -19.047 25.295 19.678 1 90.53 123 GLU A C 1
ATOM 991 O O . GLU A 1 123 ? -19.906 24.496 20.058 1 90.53 123 GLU A O 1
ATOM 996 N N . GLU A 1 124 ? -18.216 25.096 18.686 1 90.38 124 GLU A N 1
ATOM 997 C CA . GLU A 1 124 ? -18.309 23.86 17.915 1 90.38 124 GLU A CA 1
ATOM 998 C C . GLU A 1 124 ? -18.001 22.643 18.784 1 90.38 124 GLU A C 1
ATOM 1000 O O . GLU A 1 124 ? -18.615 21.587 18.622 1 90.38 124 GLU A O 1
ATOM 1005 N N . ASP A 1 125 ? -17.079 22.747 19.65 1 92.21 125 ASP A N 1
ATOM 1006 C CA . ASP A 1 125 ? -16.743 21.666 20.571 1 92.21 125 ASP A CA 1
ATOM 1007 C C . ASP A 1 125 ? -17.911 21.356 21.504 1 92.21 125 ASP A C 1
ATOM 1009 O O . ASP A 1 125 ? -18.258 20.191 21.709 1 92.21 125 ASP A O 1
ATOM 1013 N N . VAL A 1 126 ? -18.507 22.405 22.059 1 91.86 126 VAL A N 1
ATOM 1014 C CA . VAL A 1 126 ? -19.586 22.264 23.032 1 91.86 126 VAL A CA 1
ATOM 1015 C C . VAL A 1 126 ? -20.781 21.571 22.382 1 91.86 126 VAL A C 1
ATOM 1017 O O . VAL A 1 126 ? -21.366 20.653 22.962 1 91.86 126 VAL A O 1
ATOM 1020 N N . ARG A 1 127 ? -20.994 21.973 21.167 1 92.59 127 ARG A N 1
ATOM 1021 C CA . ARG A 1 127 ? -22.105 21.362 20.443 1 92.59 127 ARG A CA 1
ATOM 1022 C C . ARG A 1 127 ? -21.867 19.871 20.232 1 92.59 127 ARG A C 1
ATOM 1024 O O . ARG A 1 127 ? -22.782 19.061 20.394 1 92.59 127 ARG A O 1
ATOM 1031 N N . TYR A 1 128 ? -20.669 19.576 19.787 1 92.06 128 TYR A N 1
ATOM 1032 C CA . TYR A 1 128 ? -20.298 18.182 19.571 1 92.06 128 TYR A CA 1
ATOM 1033 C C . TYR A 1 128 ? -20.464 17.369 20.849 1 92.06 128 TYR A C 1
ATOM 1035 O O . TYR A 1 128 ? -21.004 16.261 20.823 1 92.06 128 TYR A O 1
ATOM 1043 N N . LEU A 1 129 ? -20.043 17.872 21.991 1 90.3 129 LEU A N 1
ATOM 1044 C CA . LEU A 1 129 ? -20.123 17.197 23.281 1 90.3 129 LEU A CA 1
ATOM 1045 C C . LEU A 1 129 ? -21.575 17.016 23.711 1 90.3 129 LEU A C 1
ATOM 1047 O O . LEU A 1 129 ? -21.944 15.965 24.24 1 90.3 129 LEU A O 1
ATOM 1051 N N . GLU A 1 130 ? -22.296 17.983 23.436 1 89.52 130 GLU A N 1
ATOM 1052 C CA . GLU A 1 130 ? -23.715 17.898 23.768 1 89.52 130 GLU A CA 1
ATOM 1053 C C . GLU A 1 130 ? -24.397 16.774 22.994 1 89.52 130 GLU A C 1
ATOM 1055 O O . GLU A 1 130 ? -25.207 16.031 23.552 1 89.52 130 GLU A O 1
ATOM 1060 N N . GLU A 1 131 ? -24.04 16.722 21.798 1 91.02 131 GLU A N 1
ATOM 1061 C CA . GLU A 1 131 ? -24.595 15.667 20.954 1 91.02 131 GLU A CA 1
ATOM 1062 C C . GLU A 1 131 ? -24.182 14.286 21.455 1 91.02 131 GLU A C 1
ATOM 1064 O O . GLU A 1 131 ? -24.986 13.351 21.446 1 91.02 131 GLU A O 1
ATOM 1069 N N . LYS A 1 132 ? -23.007 14.107 21.899 1 89.58 132 LYS A N 1
ATOM 1070 C CA . LYS A 1 132 ? -22.476 12.824 22.348 1 89.58 132 LYS A CA 1
ATOM 1071 C C . LYS A 1 132 ? -23.042 12.442 23.712 1 89.58 132 LYS A C 1
ATOM 1073 O O . LYS A 1 132 ? -23.188 11.257 24.02 1 89.58 132 LYS A O 1
ATOM 1078 N N . LEU A 1 133 ? -23.282 13.421 24.448 1 87.01 133 LEU A N 1
ATOM 1079 C CA . LEU A 1 133 ? -23.77 13.186 25.803 1 87.01 133 LEU A CA 1
ATOM 1080 C C . LEU A 1 133 ? -25.285 13.008 25.812 1 87.01 133 LEU A C 1
ATOM 1082 O O . LEU A 1 133 ? -25.849 12.502 26.784 1 87.01 133 LEU A O 1
ATOM 1086 N N . ALA A 1 134 ? -25.768 13.518 24.707 1 84.77 134 ALA A N 1
ATOM 1087 C CA . ALA A 1 134 ? -27.211 13.32 24.589 1 84.77 134 ALA A CA 1
ATOM 1088 C C . ALA A 1 134 ? -27.536 11.89 24.167 1 84.77 134 ALA A C 1
ATOM 1090 O O . ALA A 1 134 ? -28.629 11.389 24.44 1 84.77 134 ALA A O 1
ATOM 1091 N N . ASP A 1 135 ? -26.73 11.231 23.519 1 67.54 135 ASP A N 1
ATOM 1092 C CA . ASP A 1 135 ? -26.976 9.857 23.09 1 67.54 135 ASP A CA 1
ATOM 1093 C C . ASP A 1 135 ? -26.619 8.865 24.194 1 67.54 135 ASP A C 1
ATOM 1095 O O . ASP A 1 135 ? -27.25 7.813 24.319 1 67.54 135 ASP A O 1
ATOM 1099 N N . MET B 1 1 ? 0.228 -11.941 -25.699 1 87.44 1 MET B N 1
ATOM 1100 C CA . MET B 1 1 ? 0.056 -13.002 -26.687 1 87.44 1 MET B CA 1
ATOM 1101 C C . MET B 1 1 ? -1.383 -13.051 -27.189 1 87.44 1 MET B C 1
ATOM 1103 O O . MET B 1 1 ? -2.322 -12.874 -26.411 1 87.44 1 MET B O 1
ATOM 1107 N N . THR B 1 2 ? -1.489 -13.417 -28.506 1 93.83 2 THR B N 1
ATOM 1108 C CA . THR B 1 2 ? -2.838 -13.52 -29.052 1 93.83 2 THR B CA 1
ATOM 1109 C C . THR B 1 2 ? -3.427 -14.901 -28.779 1 93.83 2 THR B C 1
ATOM 1111 O O . THR B 1 2 ? -2.698 -15.839 -28.449 1 93.83 2 THR B O 1
ATOM 1114 N N . GLN B 1 3 ? -4.731 -15.003 -28.887 1 96.61 3 GLN B N 1
ATOM 1115 C CA . GLN B 1 3 ? -5.413 -16.281 -28.713 1 96.61 3 GLN B CA 1
ATOM 1116 C C . GLN B 1 3 ? -4.886 -17.324 -29.694 1 96.61 3 GLN B C 1
ATOM 1118 O O . GLN B 1 3 ? -4.649 -18.474 -29.318 1 96.61 3 GLN B O 1
ATOM 1123 N N . GLN B 1 4 ? -4.705 -16.895 -30.933 1 95.8 4 GLN B N 1
ATOM 1124 C CA . GLN B 1 4 ? -4.209 -17.792 -31.971 1 95.8 4 GLN B CA 1
ATOM 1125 C C . GLN B 1 4 ? -2.815 -18.311 -31.63 1 95.8 4 GLN B C 1
ATOM 1127 O O . GLN B 1 4 ? -2.529 -19.497 -31.802 1 95.8 4 GLN B O 1
ATOM 1132 N N . GLU B 1 5 ? -1.989 -17.479 -31.197 1 95.58 5 GLU B N 1
ATOM 1133 C CA . GLU B 1 5 ? -0.642 -17.884 -30.805 1 95.58 5 GLU B CA 1
ATOM 1134 C C . GLU B 1 5 ? -0.682 -18.919 -29.684 1 95.58 5 GLU B C 1
ATOM 1136 O O . GLU B 1 5 ? 0.075 -19.892 -29.703 1 95.58 5 GLU B O 1
ATOM 1141 N N . PHE B 1 6 ? -1.529 -18.636 -28.688 1 96.93 6 PHE B N 1
ATOM 1142 C CA . PHE B 1 6 ? -1.677 -19.563 -27.572 1 96.93 6 PHE B CA 1
ATOM 1143 C C . PHE B 1 6 ? -2.131 -20.933 -28.063 1 96.93 6 PHE B C 1
ATOM 1145 O O . PHE B 1 6 ? -1.557 -21.956 -27.684 1 96.93 6 PHE B O 1
ATOM 1152 N N . GLU B 1 7 ? -3.135 -20.931 -28.894 1 97.35 7 GLU B N 1
ATOM 1153 C CA . GLU B 1 7 ? -3.699 -22.187 -29.382 1 97.35 7 GLU B CA 1
ATOM 1154 C C . GLU B 1 7 ? -2.694 -22.944 -30.246 1 97.35 7 GLU B C 1
ATOM 1156 O O . GLU B 1 7 ? -2.607 -24.171 -30.175 1 97.35 7 GLU B O 1
ATOM 1161 N N . ASP B 1 8 ? -1.895 -22.209 -30.988 1 95.81 8 ASP B N 1
ATOM 1162 C CA . ASP B 1 8 ? -0.867 -22.826 -31.821 1 95.81 8 ASP B CA 1
ATOM 1163 C C . ASP B 1 8 ? 0.207 -23.492 -30.966 1 95.81 8 ASP B C 1
ATOM 1165 O O . ASP B 1 8 ? 0.703 -24.568 -31.308 1 95.81 8 ASP B O 1
ATOM 1169 N N . ARG B 1 9 ? 0.545 -22.896 -29.896 1 95.01 9 ARG B N 1
ATOM 1170 C CA . ARG B 1 9 ? 1.648 -23.349 -29.056 1 95.01 9 ARG B CA 1
ATOM 1171 C C . ARG B 1 9 ? 1.204 -24.478 -28.131 1 95.01 9 ARG B C 1
ATOM 1173 O O . ARG B 1 9 ? 2.019 -25.306 -27.719 1 95.01 9 ARG B O 1
ATOM 1180 N N . THR B 1 10 ? -0.015 -24.47 -27.778 1 96.02 10 THR B N 1
ATOM 1181 C CA . THR B 1 10 ? -0.464 -25.424 -26.769 1 96.02 10 THR B CA 1
ATOM 1182 C C . THR B 1 10 ? -1.306 -26.526 -27.404 1 96.02 10 THR B C 1
ATOM 1184 O O . THR B 1 10 ? -1.529 -27.574 -26.793 1 96.02 10 THR B O 1
ATOM 1187 N N . GLY B 1 11 ? -1.876 -26.246 -28.581 1 95.48 11 GLY B N 1
ATOM 1188 C CA . GLY B 1 11 ? -2.787 -27.186 -29.215 1 95.48 11 GLY B CA 1
ATOM 1189 C C . GLY B 1 11 ? -4.158 -27.217 -28.567 1 95.48 11 GLY B C 1
ATOM 1190 O O . GLY B 1 11 ? -4.941 -28.139 -28.804 1 95.48 11 GLY B O 1
ATOM 1191 N N . LYS B 1 12 ? -4.427 -26.238 -27.72 1 94.72 12 LYS B N 1
ATOM 1192 C CA . LYS B 1 12 ? -5.703 -26.176 -27.014 1 94.72 12 LYS B CA 1
ATOM 1193 C C . LYS B 1 12 ? -6.592 -25.072 -27.58 1 94.72 12 LYS B C 1
ATOM 1195 O O . LYS B 1 12 ? -6.158 -23.927 -27.715 1 94.72 12 LYS B O 1
ATOM 1200 N N . THR B 1 13 ? -7.771 -25.473 -27.938 1 95.4 13 THR B N 1
ATOM 1201 C CA . THR B 1 13 ? -8.759 -24.482 -28.348 1 95.4 13 THR B CA 1
ATOM 1202 C C . THR B 1 13 ? -9.499 -23.922 -27.136 1 95.4 13 THR B C 1
ATOM 1204 O O . THR B 1 13 ? -9.952 -24.679 -26.275 1 95.4 13 THR B O 1
ATOM 1207 N N . VAL B 1 14 ? -9.575 -22.599 -27.109 1 95.84 14 VAL B N 1
ATOM 1208 C CA . VAL B 1 14 ? -10.199 -21.982 -25.944 1 95.84 14 VAL B CA 1
ATOM 1209 C C . VAL B 1 14 ? -11.199 -20.92 -26.395 1 95.84 14 VAL B C 1
ATOM 1211 O O . VAL B 1 14 ? -11.091 -20.386 -27.502 1 95.84 14 VAL B O 1
ATOM 1214 N N . THR B 1 15 ? -12.209 -20.676 -25.552 1 96.73 15 THR B N 1
ATOM 1215 C CA . THR B 1 15 ? -13.156 -19.595 -25.801 1 96.73 15 THR B CA 1
ATOM 1216 C C . THR B 1 15 ? -12.51 -18.238 -25.536 1 96.73 15 THR B C 1
ATOM 1218 O O . THR B 1 15 ? -11.417 -18.165 -24.97 1 96.73 15 THR B O 1
ATOM 1221 N N . SER B 1 16 ? -13.179 -17.245 -26 1 95.94 16 SER B N 1
ATOM 1222 C CA . SER B 1 16 ? -12.688 -15.892 -25.755 1 95.94 16 SER B CA 1
ATOM 1223 C C . SER B 1 16 ? -12.572 -15.608 -24.261 1 95.94 16 SER B C 1
ATOM 1225 O O . SER B 1 16 ? -11.63 -14.945 -23.821 1 95.94 16 SER B O 1
ATOM 1227 N N . GLU B 1 17 ? -13.511 -16.056 -23.474 1 94.87 17 GLU B N 1
ATOM 1228 C CA . GLU B 1 17 ? -13.505 -15.853 -22.029 1 94.87 17 GLU B CA 1
ATOM 1229 C C . GLU B 1 17 ? -12.341 -16.59 -21.373 1 94.87 17 GLU B C 1
ATOM 1231 O O . GLU B 1 17 ? -11.664 -16.041 -20.501 1 94.87 17 GLU B O 1
ATOM 1236 N N . GLU B 1 18 ? -12.16 -17.769 -21.846 1 95.06 18 GLU B N 1
ATOM 1237 C CA . GLU B 1 18 ? -11.042 -18.549 -21.326 1 95.06 18 GLU B CA 1
ATOM 1238 C C . GLU B 1 18 ? -9.707 -17.888 -21.657 1 95.06 18 GLU B C 1
ATOM 1240 O O . GLU B 1 18 ? -8.812 -17.826 -20.811 1 95.06 18 GLU B O 1
ATOM 1245 N N . TYR B 1 19 ? -9.643 -17.426 -22.839 1 96.94 19 TYR 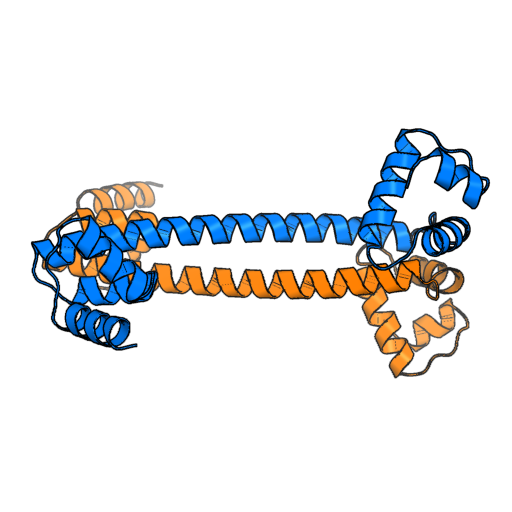B N 1
ATOM 1246 C CA . TYR B 1 19 ? -8.396 -16.79 -23.248 1 96.94 19 TYR B CA 1
ATOM 1247 C C . TYR B 1 19 ? -8.127 -15.537 -22.424 1 96.94 19 TYR B C 1
ATOM 1249 O O . TYR B 1 19 ? -6.98 -15.251 -22.072 1 96.94 19 TYR B O 1
ATOM 1257 N N . ALA B 1 20 ? -9.13 -14.813 -22.175 1 96.09 20 ALA B N 1
ATOM 1258 C CA . ALA B 1 20 ? -8.951 -13.616 -21.358 1 96.09 20 ALA B CA 1
ATOM 1259 C C . ALA B 1 20 ? -8.314 -13.959 -20.014 1 96.09 20 ALA B C 1
ATOM 1261 O O . ALA B 1 20 ? -7.425 -13.246 -19.542 1 96.09 20 ALA B O 1
ATOM 1262 N N . ARG B 1 21 ? -8.782 -14.959 -19.424 1 94.98 21 ARG B N 1
ATOM 1263 C CA . ARG B 1 21 ? -8.221 -15.413 -18.156 1 94.98 21 ARG B CA 1
ATOM 1264 C C . ARG B 1 21 ? -6.773 -15.859 -18.327 1 94.98 21 ARG B C 1
ATOM 1266 O O . ARG B 1 21 ? -5.915 -15.53 -17.504 1 94.98 21 ARG B O 1
ATOM 1273 N N . ILE B 1 22 ? -6.543 -16.575 -19.368 1 96.14 22 ILE B N 1
ATOM 1274 C CA . ILE B 1 22 ? -5.201 -17.078 -19.642 1 96.14 22 ILE B CA 1
ATOM 1275 C C . ILE B 1 22 ? -4.244 -15.906 -19.851 1 96.14 22 ILE B C 1
ATOM 1277 O O . ILE B 1 22 ? -3.123 -15.912 -19.335 1 96.14 22 ILE B O 1
ATOM 1281 N N . GLU B 1 23 ? -4.695 -14.957 -20.623 1 95.6 23 GLU B N 1
ATOM 1282 C CA . GLU B 1 23 ? -3.876 -13.772 -20.859 1 95.6 23 GLU B CA 1
ATOM 1283 C C . GLU B 1 23 ? -3.555 -13.054 -19.552 1 95.6 23 GLU B C 1
ATOM 1285 O O . GLU B 1 23 ? -2.419 -12.627 -19.335 1 95.6 23 GLU B O 1
ATOM 1290 N N . ALA B 1 24 ? -4.519 -12.939 -18.683 1 95.73 24 ALA B N 1
ATOM 1291 C CA . ALA B 1 24 ? -4.308 -12.308 -17.383 1 95.73 24 ALA B CA 1
ATOM 1292 C C . ALA B 1 24 ? -3.3 -13.094 -16.549 1 95.73 24 ALA B C 1
ATOM 1294 O O . ALA B 1 24 ? -2.447 -12.507 -15.879 1 95.73 24 ALA B O 1
ATOM 1295 N N . MET B 1 25 ? -3.408 -14.341 -16.633 1 96.55 25 MET B N 1
ATOM 1296 C CA . MET B 1 25 ? -2.476 -15.214 -15.925 1 96.55 25 MET B CA 1
ATOM 1297 C C . MET B 1 25 ? -1.059 -15.049 -16.465 1 96.55 25 MET B C 1
ATOM 1299 O O . MET B 1 25 ? -0.095 -15.042 -15.697 1 96.55 25 MET B O 1
ATOM 1303 N N . TYR B 1 26 ? -0.96 -14.928 -17.779 1 96.13 26 TYR B N 1
ATOM 1304 C CA . TYR B 1 26 ? 0.331 -14.691 -18.415 1 96.13 26 TYR B CA 1
ATOM 1305 C C . TYR B 1 26 ? 0.938 -13.375 -17.944 1 96.13 26 TYR B C 1
ATOM 1307 O O . TYR B 1 26 ? 2.123 -13.315 -17.61 1 96.13 26 TYR B O 1
ATOM 1315 N N . MET B 1 27 ? 0.136 -12.397 -17.842 1 94.7 27 MET B N 1
ATOM 1316 C CA . MET B 1 27 ? 0.614 -11.087 -17.407 1 94.7 27 MET B CA 1
ATOM 1317 C C . MET B 1 27 ? 1.076 -11.132 -15.954 1 94.7 27 MET B C 1
ATOM 1319 O O . MET B 1 27 ? 2.034 -10.452 -15.582 1 94.7 27 MET B O 1
ATOM 1323 N N . ALA B 1 28 ? 0.444 -11.958 -15.187 1 93.73 28 ALA B N 1
ATOM 1324 C CA . ALA B 1 28 ? 0.805 -12.113 -13.78 1 93.73 28 ALA B CA 1
ATOM 1325 C C . ALA B 1 28 ? 2.122 -12.87 -13.632 1 93.73 28 ALA B C 1
ATOM 1327 O O . ALA B 1 28 ? 2.784 -12.778 -12.596 1 93.73 28 ALA B O 1
ATOM 1328 N N . ALA B 1 29 ? 2.39 -13.6 -14.689 1 91.48 29 ALA B N 1
ATOM 1329 C CA . ALA B 1 29 ? 3.64 -14.355 -14.691 1 91.48 29 ALA B CA 1
ATOM 1330 C C . ALA B 1 29 ? 4.786 -13.515 -15.249 1 91.48 29 ALA B C 1
ATOM 1332 O O . ALA B 1 29 ? 5.719 -14.05 -15.853 1 91.48 29 ALA B O 1
ATOM 1333 N N . GLY B 1 30 ? 4.885 -12.337 -15.326 1 78.88 30 GLY B N 1
ATOM 1334 C CA . GLY B 1 30 ? 5.655 -11.23 -15.871 1 78.88 30 GLY B CA 1
ATOM 1335 C C . GLY B 1 30 ? 7.065 -11.623 -16.269 1 78.88 30 GLY B C 1
ATOM 1336 O O . GLY B 1 30 ? 7.633 -11.055 -17.204 1 78.88 30 GLY B O 1
ATOM 1337 N N . ASN B 1 31 ? 7.626 -12.644 -15.682 1 81 31 ASN B N 1
ATOM 1338 C CA . ASN B 1 31 ? 9.014 -12.967 -15.995 1 81 31 ASN B CA 1
ATOM 1339 C C . ASN B 1 31 ? 9.114 -14.168 -16.931 1 81 31 ASN B C 1
ATOM 1341 O O . ASN B 1 31 ? 10.213 -14.58 -17.305 1 81 31 ASN B O 1
ATOM 1345 N N . MET B 1 32 ? 7.971 -14.666 -17.309 1 90.74 32 MET B N 1
ATOM 1346 C CA . MET B 1 32 ? 7.991 -15.85 -18.164 1 90.74 32 MET B CA 1
ATOM 1347 C C . MET B 1 32 ? 7.754 -15.471 -19.622 1 90.74 32 MET B C 1
ATOM 1349 O O . MET B 1 32 ? 6.849 -14.693 -19.927 1 90.74 32 MET B O 1
ATOM 1353 N N . ASP B 1 33 ? 8.644 -15.952 -20.464 1 92.63 33 ASP B N 1
ATOM 1354 C CA . ASP B 1 33 ? 8.387 -15.693 -21.877 1 92.63 33 ASP B CA 1
ATOM 1355 C C . ASP B 1 33 ? 7.18 -16.487 -22.37 1 92.63 33 ASP B C 1
ATOM 1357 O O . ASP B 1 33 ? 6.714 -17.404 -21.691 1 92.63 33 ASP B O 1
ATOM 1361 N N . LYS B 1 34 ? 6.751 -16.198 -23.585 1 92.9 34 LYS B N 1
ATOM 1362 C CA . LYS B 1 34 ? 5.514 -16.74 -24.141 1 92.9 34 LYS B CA 1
ATOM 1363 C C . LYS B 1 34 ? 5.597 -18.257 -24.291 1 92.9 34 LYS B C 1
ATOM 1365 O O . LYS B 1 34 ? 4.66 -18.973 -23.931 1 92.9 34 LYS B O 1
ATOM 1370 N N . ASP B 1 35 ? 6.649 -18.762 -24.72 1 95.44 35 ASP B N 1
ATOM 1371 C CA . ASP B 1 35 ? 6.8 -20.194 -24.959 1 95.44 35 ASP B CA 1
ATOM 1372 C C . ASP B 1 35 ? 6.849 -20.967 -23.643 1 95.44 35 ASP B C 1
ATOM 1374 O O . ASP B 1 35 ? 6.202 -22.007 -23.504 1 95.44 35 ASP B O 1
ATOM 1378 N N . GLN B 1 36 ? 7.62 -20.376 -22.807 1 95.55 36 GLN B N 1
ATOM 1379 C CA . GLN B 1 36 ? 7.715 -21.016 -21.499 1 95.55 36 GLN B CA 1
ATOM 1380 C C . GLN B 1 36 ? 6.357 -21.055 -20.805 1 95.55 36 GLN B C 1
ATOM 1382 O O . GLN B 1 36 ? 5.977 -22.076 -20.228 1 95.55 36 GLN B O 1
ATOM 1387 N N . PHE B 1 37 ? 5.656 -19.956 -20.832 1 97.1 37 PHE B N 1
ATOM 1388 C CA . PHE B 1 37 ? 4.346 -19.892 -20.194 1 97.1 37 PHE B CA 1
ATOM 1389 C C . PHE B 1 37 ? 3.398 -20.92 -20.8 1 97.1 37 PHE B C 1
ATOM 1391 O O . PHE B 1 37 ? 2.727 -21.657 -20.074 1 97.1 37 PHE B O 1
ATOM 1398 N N . CYS B 1 38 ? 3.376 -20.977 -22.115 1 96.71 38 CYS B N 1
ATOM 1399 C CA . CYS B 1 38 ? 2.452 -21.892 -22.776 1 96.71 38 CYS B CA 1
ATOM 1400 C C . CYS B 1 38 ? 2.757 -23.338 -22.403 1 96.71 38 CYS B C 1
ATOM 1402 O O . CYS B 1 38 ? 1.842 -24.126 -22.158 1 96.71 38 CYS B O 1
ATOM 1404 N N . THR B 1 39 ? 4.024 -23.68 -22.367 1 96.45 39 THR B N 1
ATOM 1405 C CA . THR B 1 39 ? 4.434 -25.026 -21.98 1 96.45 39 THR B CA 1
ATOM 1406 C C . THR B 1 39 ? 3.997 -25.335 -20.551 1 96.45 39 THR B C 1
ATOM 1408 O O . THR B 1 39 ? 3.42 -26.392 -20.288 1 96.45 39 THR B O 1
ATOM 1411 N N . GLU B 1 40 ? 4.227 -24.367 -19.698 1 96.69 40 GLU B N 1
ATOM 1412 C CA . GLU B 1 40 ? 3.878 -24.543 -18.292 1 96.69 40 GLU B CA 1
ATOM 1413 C C . GLU B 1 40 ? 2.365 -24.566 -18.097 1 96.69 40 GLU B C 1
ATOM 1415 O O . GLU B 1 40 ? 1.844 -25.381 -17.332 1 96.69 40 GLU B O 1
ATOM 1420 N N . TYR B 1 41 ? 1.724 -23.672 -18.765 1 96.34 41 TYR B N 1
ATOM 1421 C CA . TYR B 1 41 ? 0.274 -23.601 -18.63 1 96.34 41 TYR B CA 1
ATOM 1422 C C . TYR B 1 41 ? -0.383 -24.886 -19.12 1 96.34 41 TYR B C 1
ATOM 1424 O O . TYR B 1 41 ? -1.344 -25.369 -18.517 1 96.34 41 TYR B O 1
ATOM 1432 N N . LYS B 1 42 ? 0.063 -25.478 -20.23 1 95.62 42 LYS B N 1
ATOM 1433 C CA . LYS B 1 42 ? -0.491 -26.709 -20.788 1 95.62 42 LYS B CA 1
ATOM 1434 C C . LYS B 1 42 ? -0.443 -27.844 -19.77 1 95.62 42 LYS B C 1
ATOM 1436 O O . LYS B 1 42 ? -1.393 -28.621 -19.652 1 95.62 42 LYS B O 1
ATOM 1441 N N . LYS B 1 43 ? 0.604 -27.807 -19.054 1 96.06 43 LYS B N 1
ATOM 1442 C CA . LYS B 1 43 ? 0.835 -28.922 -18.139 1 96.06 43 LYS B CA 1
ATOM 1443 C C . LYS B 1 43 ? 0.247 -28.633 -16.761 1 96.06 43 LYS B C 1
ATOM 1445 O O . LYS B 1 43 ? -0.246 -29.541 -16.088 1 96.06 43 LYS B O 1
ATOM 1450 N N . HIS B 1 44 ? 0.253 -27.345 -16.363 1 96.44 44 HIS B N 1
ATOM 1451 C CA . HIS B 1 44 ? 0.025 -27.051 -14.953 1 96.44 44 HIS B CA 1
ATOM 1452 C C . HIS B 1 44 ? -1.058 -25.992 -14.778 1 96.44 44 HIS B C 1
ATOM 1454 O O . HIS B 1 44 ? -1.509 -25.737 -13.659 1 96.44 44 HIS B O 1
ATOM 1460 N N . GLY B 1 45 ? -1.493 -25.312 -15.816 1 93.9 45 GLY B N 1
ATOM 1461 C CA . GLY B 1 45 ? -2.324 -24.119 -15.774 1 93.9 45 GLY B CA 1
ATOM 1462 C C . GLY B 1 45 ? -3.681 -24.359 -15.141 1 93.9 45 GLY B C 1
ATOM 1463 O O . GLY B 1 45 ? -4.319 -23.423 -14.653 1 93.9 45 GLY B O 1
ATOM 1464 N N . SER B 1 46 ? -4.138 -25.607 -15.166 1 92.54 46 SER B N 1
ATOM 1465 C CA . SER B 1 46 ? -5.469 -25.914 -14.651 1 92.54 46 SER B CA 1
ATOM 1466 C C . SER B 1 46 ? -5.405 -26.397 -13.206 1 92.54 46 SER B C 1
ATOM 1468 O O . SER B 1 46 ? -6.423 -26.784 -12.629 1 92.54 46 SER B O 1
ATOM 1470 N N . SER B 1 47 ? -4.23 -26.39 -12.65 1 95.64 47 SER B N 1
ATOM 1471 C CA . SER B 1 47 ? -4.083 -26.871 -11.28 1 95.64 47 SER B CA 1
ATOM 1472 C C . SER B 1 47 ? -4.724 -25.91 -10.284 1 95.64 47 SER B C 1
ATOM 1474 O O . SER B 1 47 ? -4.827 -24.71 -10.55 1 95.64 47 SER B O 1
ATOM 1476 N N . ALA B 1 48 ? -5.05 -26.434 -9.138 1 95.7 48 ALA B N 1
ATOM 1477 C CA . ALA B 1 48 ? -5.664 -25.632 -8.083 1 95.7 48 ALA B CA 1
ATOM 1478 C C . ALA B 1 48 ? -4.653 -24.666 -7.47 1 95.7 48 ALA B C 1
ATOM 1480 O O . ALA B 1 48 ? -5.012 -23.559 -7.061 1 95.7 48 ALA B O 1
ATOM 1481 N N . ILE B 1 49 ? -3.418 -25.064 -7.357 1 96.27 49 ILE B N 1
ATOM 1482 C CA . ILE B 1 49 ? -2.399 -24.211 -6.755 1 96.27 49 ILE B CA 1
ATOM 1483 C C . ILE B 1 49 ? -2.138 -23.005 -7.655 1 96.27 49 ILE B C 1
ATOM 1485 O O . ILE B 1 49 ? -1.975 -21.884 -7.168 1 96.27 49 ILE B O 1
ATOM 1489 N N . VAL B 1 50 ? -2.116 -23.2 -8.928 1 96.54 50 VAL B N 1
ATOM 1490 C CA . VAL B 1 50 ? -1.923 -22.1 -9.867 1 96.54 50 VAL B CA 1
ATOM 1491 C C . VAL B 1 50 ? -3.113 -21.145 -9.796 1 96.54 50 VAL B C 1
ATOM 1493 O O . VAL B 1 50 ? -2.936 -19.925 -9.752 1 96.54 50 VAL B O 1
ATOM 1496 N N . ALA B 1 51 ? -4.268 -21.683 -9.775 1 95.36 51 ALA B N 1
ATOM 1497 C CA . ALA B 1 51 ? -5.473 -20.866 -9.664 1 95.36 51 ALA B CA 1
ATOM 1498 C C . ALA B 1 51 ? -5.459 -20.04 -8.38 1 95.36 51 ALA B C 1
ATOM 1500 O O . ALA B 1 51 ? -5.792 -18.852 -8.395 1 95.36 51 ALA B O 1
ATOM 1501 N N . GLU B 1 52 ? -5.123 -20.62 -7.31 1 96.5 52 GLU B N 1
ATOM 1502 C CA . GLU B 1 52 ? -5.098 -19.94 -6.018 1 96.5 52 GLU B CA 1
ATOM 1503 C C . GLU B 1 52 ? -4.036 -18.845 -5.991 1 96.5 52 GLU B C 1
ATOM 1505 O O . GLU B 1 52 ? -4.288 -17.741 -5.502 1 96.5 52 GLU B O 1
ATOM 1510 N N . TYR B 1 53 ? -2.905 -19.175 -6.466 1 97.01 53 TYR B N 1
ATOM 1511 C CA . TYR B 1 53 ? -1.844 -18.175 -6.483 1 97.01 53 TYR B CA 1
ATOM 1512 C C . TYR B 1 53 ? -2.22 -16.996 -7.372 1 97.01 53 TYR B C 1
ATOM 1514 O O . TYR B 1 53 ? -1.959 -15.841 -7.025 1 97.01 53 TYR B O 1
ATOM 1522 N N . TYR B 1 54 ? -2.797 -17.28 -8.451 1 96.62 54 TYR B N 1
ATOM 1523 C CA . TYR B 1 54 ? -3.264 -16.202 -9.315 1 96.62 54 TYR B CA 1
ATOM 1524 C C . TYR B 1 54 ? -4.298 -15.34 -8.6 1 96.62 54 TYR B C 1
ATOM 1526 O O . TYR B 1 54 ? -4.25 -14.11 -8.676 1 96.62 54 TYR B O 1
ATOM 1534 N N . ARG B 1 55 ? -5.221 -15.94 -7.948 1 96.46 55 ARG B N 1
ATOM 1535 C CA . ARG B 1 55 ? -6.213 -15.205 -7.171 1 96.46 55 ARG B CA 1
ATOM 1536 C C . ARG B 1 55 ? -5.543 -14.302 -6.141 1 96.46 55 ARG B C 1
ATOM 1538 O O . ARG B 1 55 ? -5.914 -13.135 -5.997 1 96.46 55 ARG B O 1
ATOM 1545 N N . ARG B 1 56 ? -4.569 -14.78 -5.485 1 96.65 56 ARG B N 1
ATOM 1546 C CA . ARG B 1 56 ? -3.854 -14.019 -4.466 1 96.65 56 ARG B CA 1
ATOM 1547 C C . ARG B 1 56 ? -3.138 -12.82 -5.079 1 96.65 56 ARG B C 1
ATOM 1549 O O . ARG B 1 56 ? -3.159 -11.723 -4.517 1 96.65 56 ARG B O 1
ATOM 1556 N N . ILE B 1 57 ? -2.561 -13.119 -6.14 1 97.04 57 ILE B N 1
ATOM 1557 C CA . ILE B 1 57 ? -1.866 -12.038 -6.83 1 97.04 57 ILE B CA 1
ATOM 1558 C C . ILE B 1 57 ? -2.856 -10.931 -7.186 1 97.04 57 ILE B C 1
ATOM 1560 O O . ILE B 1 57 ? -2.578 -9.749 -6.972 1 97.04 57 ILE B O 1
ATOM 1564 N N . THR B 1 58 ? -3.971 -11.319 -7.67 1 96.96 58 THR B N 1
ATOM 1565 C CA . THR B 1 58 ? -4.996 -10.351 -8.044 1 96.96 58 THR B CA 1
ATOM 1566 C C . THR B 1 58 ? -5.453 -9.55 -6.829 1 96.96 58 THR B C 1
ATOM 1568 O O . THR B 1 58 ? -5.553 -8.322 -6.89 1 96.96 58 THR B O 1
ATOM 1571 N N . VAL B 1 59 ? -5.631 -10.18 -5.761 1 96.98 59 VAL B N 1
ATOM 1572 C CA . VAL B 1 59 ? -6.082 -9.532 -4.534 1 96.98 59 VAL B CA 1
ATOM 1573 C C . VAL B 1 59 ? -5.005 -8.575 -4.028 1 96.98 59 VAL B C 1
ATOM 1575 O O . VAL B 1 59 ? -5.295 -7.424 -3.694 1 96.98 59 VAL B O 1
ATOM 1578 N N . LEU B 1 60 ? -3.843 -9.049 -4.038 1 97.44 60 LEU B N 1
ATOM 1579 C CA . LEU B 1 60 ? -2.733 -8.235 -3.555 1 97.44 60 LEU B CA 1
ATOM 1580 C C . LEU B 1 60 ? -2.54 -7.003 -4.433 1 97.44 60 LEU B C 1
ATOM 1582 O O . LEU B 1 60 ? -2.282 -5.909 -3.927 1 97.44 60 LEU B O 1
ATOM 1586 N N . ASN B 1 61 ? -2.658 -7.195 -5.664 1 97.55 61 ASN B N 1
ATOM 1587 C CA . ASN B 1 61 ? -2.579 -6.049 -6.564 1 97.55 61 ASN B CA 1
ATOM 1588 C C . ASN B 1 61 ? -3.664 -5.021 -6.258 1 97.55 61 ASN B C 1
ATOM 1590 O O . ASN B 1 61 ? -3.403 -3.816 -6.264 1 97.55 61 ASN B O 1
ATOM 1594 N N . GLY B 1 62 ? -4.8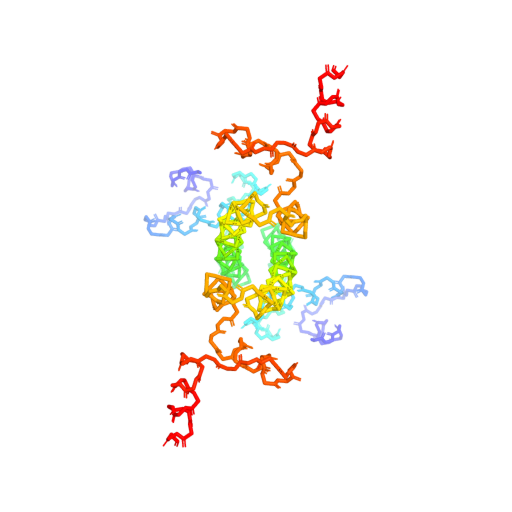11 -5.498 -6.009 1 98.08 62 GLY B N 1
ATOM 1595 C CA . GLY B 1 62 ? -5.891 -4.602 -5.627 1 98.08 62 GLY B CA 1
ATOM 1596 C C . GLY B 1 62 ? -5.614 -3.849 -4.34 1 98.08 62 GLY B C 1
ATOM 1597 O O . GLY B 1 62 ? -5.865 -2.645 -4.253 1 98.08 62 GLY B O 1
ATOM 1598 N N . MET B 1 63 ? -5.105 -4.506 -3.397 1 98.4 63 MET B N 1
ATOM 1599 C CA . MET B 1 63 ? -4.76 -3.881 -2.123 1 98.4 63 MET B CA 1
ATOM 1600 C C . MET B 1 63 ? -3.669 -2.833 -2.308 1 98.4 63 MET B C 1
ATOM 1602 O O . MET B 1 63 ? -3.742 -1.746 -1.733 1 98.4 63 MET B O 1
ATOM 1606 N N . LEU B 1 64 ? -2.745 -3.199 -3.083 1 98.28 64 LEU B N 1
ATOM 1607 C CA . LEU B 1 64 ? -1.645 -2.276 -3.341 1 98.28 64 LEU B CA 1
ATOM 1608 C C . LEU B 1 64 ? -2.148 -1.006 -4.018 1 98.28 64 LEU B C 1
ATOM 1610 O O . LEU B 1 64 ? -1.739 0.1 -3.655 1 98.28 64 LEU B O 1
ATOM 1614 N N . GLU B 1 65 ? -2.932 -1.148 -4.928 1 98.26 65 GLU B N 1
ATOM 1615 C CA . GLU B 1 65 ? -3.521 0.004 -5.603 1 98.26 65 GLU B CA 1
ATOM 1616 C C . GLU B 1 65 ? -4.271 0.897 -4.619 1 98.26 65 GLU B C 1
ATOM 1618 O O . GLU B 1 65 ? -4.138 2.122 -4.658 1 98.26 65 GLU B O 1
ATOM 1623 N N . GLU B 1 66 ? -5.007 0.313 -3.804 1 98.33 66 GLU B N 1
ATOM 1624 C CA . GLU B 1 66 ? -5.756 1.062 -2.8 1 98.33 66 GLU B CA 1
ATOM 1625 C C . GLU B 1 66 ? -4.82 1.85 -1.887 1 98.33 66 GLU B C 1
ATOM 1627 O O . GLU B 1 66 ? -5.052 3.031 -1.622 1 98.33 66 GLU B O 1
ATOM 1632 N N . ARG B 1 67 ? -3.826 1.189 -1.499 1 98.31 67 ARG B N 1
ATOM 1633 C CA . ARG B 1 67 ? -2.866 1.857 -0.627 1 98.31 67 ARG B CA 1
ATOM 1634 C C . ARG B 1 67 ? -2.163 2.997 -1.357 1 98.31 67 ARG B C 1
ATOM 1636 O O . ARG B 1 67 ? -1.921 4.057 -0.777 1 98.31 67 ARG B O 1
ATOM 1643 N N . ASN B 1 68 ? -1.825 2.781 -2.502 1 98.04 68 ASN B N 1
ATOM 1644 C CA . ASN B 1 68 ? -1.21 3.83 -3.309 1 98.04 68 ASN B CA 1
ATOM 1645 C C . ASN B 1 68 ? -2.129 5.039 -3.453 1 98.04 68 ASN B C 1
ATOM 1647 O O . ASN B 1 68 ? -1.677 6.182 -3.368 1 98.04 68 ASN B O 1
ATOM 1651 N N . ASN B 1 69 ? -3.364 4.805 -3.644 1 98.14 69 ASN B N 1
ATOM 1652 C CA . ASN B 1 69 ? -4.337 5.888 -3.731 1 98.14 69 ASN B CA 1
ATOM 1653 C C . ASN B 1 69 ? -4.429 6.666 -2.422 1 98.14 69 ASN B C 1
ATOM 1655 O O . ASN B 1 69 ? -4.501 7.897 -2.429 1 98.14 69 ASN B O 1
ATOM 1659 N N . GLU B 1 70 ? -4.42 5.973 -1.361 1 97 70 GLU B N 1
ATOM 1660 C CA . GLU B 1 70 ? -4.455 6.61 -0.048 1 97 70 GLU B CA 1
ATOM 1661 C C . GLU B 1 70 ? -3.231 7.495 0.168 1 97 70 GLU B C 1
ATOM 1663 O O . GLU B 1 70 ? -3.346 8.606 0.691 1 97 70 GLU B O 1
ATOM 1668 N N . LEU B 1 71 ? -2.18 7.039 -0.217 1 96.65 71 LEU B N 1
ATOM 1669 C CA . LEU B 1 71 ? -0.939 7.79 -0.054 1 96.65 71 LEU B CA 1
ATOM 1670 C C . LEU B 1 71 ? -0.93 9.025 -0.949 1 96.65 71 LEU B C 1
ATOM 1672 O O . LEU B 1 71 ? -0.436 10.082 -0.55 1 96.65 71 LEU B O 1
ATOM 1676 N N . ASP B 1 72 ? -1.407 8.893 -2.056 1 95.78 72 ASP B N 1
ATOM 1677 C CA . ASP B 1 72 ? -1.517 10.04 -2.952 1 95.78 72 ASP B CA 1
ATOM 1678 C C . ASP B 1 72 ? -2.423 11.116 -2.357 1 95.78 72 ASP B C 1
ATOM 1680 O O . ASP B 1 72 ? -2.104 12.305 -2.415 1 95.78 72 ASP B O 1
ATOM 1684 N N . ASP B 1 73 ? -3.498 10.737 -1.756 1 94.61 73 ASP B N 1
ATOM 1685 C CA . ASP B 1 73 ? -4.405 11.662 -1.083 1 94.61 73 ASP B CA 1
ATOM 1686 C C . ASP B 1 73 ? -3.713 12.353 0.09 1 94.61 73 ASP B C 1
ATOM 1688 O O . ASP B 1 73 ? -3.867 13.561 0.284 1 94.61 73 ASP B O 1
ATOM 1692 N N . ALA B 1 74 ? -3.001 11.588 0.773 1 91.95 74 ALA B N 1
ATOM 1693 C CA . ALA B 1 74 ? -2.268 12.135 1.912 1 91.95 74 ALA B CA 1
ATOM 1694 C C . ALA B 1 74 ? -1.254 13.182 1.459 1 91.95 74 ALA B C 1
ATOM 1696 O O . ALA B 1 74 ? -1.099 14.224 2.1 1 91.95 74 ALA B O 1
ATOM 1697 N N . ARG B 1 75 ? -0.68 12.937 0.386 1 92.26 75 ARG B N 1
ATOM 1698 C CA . ARG B 1 75 ? 0.307 13.866 -0.155 1 92.26 75 ARG B CA 1
ATOM 1699 C C . ARG B 1 75 ? -0.348 15.175 -0.583 1 92.26 75 ARG B C 1
ATOM 1701 O O . ARG B 1 75 ? 0.186 16.256 -0.327 1 92.26 75 ARG B O 1
ATOM 1708 N N . GLN B 1 76 ? -1.457 15.079 -1.139 1 92.01 76 GLN B N 1
ATOM 1709 C CA . GLN B 1 76 ? -2.185 16.269 -1.567 1 92.01 76 GLN B CA 1
ATOM 1710 C C . GLN B 1 76 ? -2.647 17.092 -0.367 1 92.01 76 GLN B C 1
ATOM 1712 O O . GLN B 1 76 ? -2.533 18.319 -0.369 1 92.01 76 GLN B O 1
ATOM 1717 N N . ASN B 1 77 ? -3.098 16.43 0.587 1 91.37 77 ASN B N 1
ATOM 1718 C CA . ASN B 1 77 ? -3.539 17.104 1.804 1 91.37 77 ASN B CA 1
ATOM 1719 C C . ASN B 1 77 ? -2.379 17.796 2.514 1 91.37 77 ASN B C 1
ATOM 1721 O O . ASN B 1 77 ? -2.532 18.906 3.026 1 91.37 77 ASN B O 1
ATOM 1725 N N . ARG B 1 78 ? -1.26 17.2 2.481 1 92.74 78 ARG B N 1
ATOM 1726 C CA . ARG B 1 78 ? -0.061 17.781 3.076 1 92.74 78 ARG B CA 1
ATOM 1727 C C . ARG B 1 78 ? 0.322 19.082 2.378 1 92.74 78 ARG B C 1
ATOM 1729 O O . ARG B 1 78 ? 0.682 20.061 3.034 1 92.74 78 ARG B O 1
ATOM 1736 N N . THR B 1 79 ? 0.226 19.032 1.122 1 93.1 79 THR B N 1
ATOM 1737 C CA . THR B 1 79 ? 0.58 20.211 0.34 1 93.1 79 THR B CA 1
ATOM 1738 C C . THR B 1 79 ? -0.37 21.366 0.642 1 93.1 79 THR B C 1
ATOM 1740 O O . THR B 1 79 ? 0.07 22.491 0.888 1 93.1 79 THR B O 1
ATOM 1743 N N . SER B 1 80 ? -1.604 21.065 0.678 1 92.89 80 SER B N 1
ATOM 1744 C CA . SER B 1 80 ? -2.603 22.084 0.983 1 92.89 80 SER B CA 1
ATOM 1745 C C . SER B 1 80 ? -2.392 22.666 2.377 1 92.89 80 SER B C 1
ATOM 1747 O O . SER B 1 80 ? -2.47 23.882 2.566 1 92.89 80 SER B O 1
ATOM 1749 N N . LEU B 1 81 ? -2.089 21.839 3.264 1 93.93 81 LEU B N 1
ATOM 1750 C CA . LEU B 1 81 ? -1.859 22.274 4.638 1 93.93 81 LEU B CA 1
ATOM 1751 C C . LEU B 1 81 ? -0.593 23.119 4.736 1 93.93 81 LEU B C 1
ATOM 1753 O O . LEU B 1 81 ? -0.576 24.141 5.427 1 93.93 81 LEU B O 1
ATOM 1757 N N . ALA B 1 82 ? 0.405 22.726 4.052 1 94.59 82 ALA B N 1
ATOM 1758 C CA . ALA B 1 82 ? 1.654 23.483 4.055 1 94.59 82 ALA B CA 1
ATOM 1759 C C . ALA B 1 82 ? 1.444 24.889 3.499 1 94.59 82 ALA B C 1
ATOM 1761 O O . ALA B 1 82 ? 1.966 25.864 4.046 1 94.59 82 ALA B O 1
ATOM 1762 N N . GLU B 1 83 ? 0.693 25.01 2.491 1 93.85 83 GLU B N 1
ATOM 1763 C CA . GLU B 1 83 ? 0.394 26.315 1.91 1 93.85 83 GLU B CA 1
ATOM 1764 C C . GLU B 1 83 ? -0.37 27.196 2.895 1 93.85 83 GLU B C 1
ATOM 1766 O O . GLU B 1 83 ? -0.086 28.389 3.018 1 93.85 83 GLU B O 1
ATOM 1771 N N . PHE B 1 84 ? -1.314 26.585 3.593 1 94.36 84 PHE B N 1
ATOM 1772 C CA . PHE B 1 84 ? -2.051 27.274 4.645 1 94.36 84 PHE B CA 1
ATOM 1773 C C . PHE B 1 84 ? -1.103 27.801 5.715 1 94.36 84 PHE B C 1
ATOM 1775 O O . PHE B 1 84 ? -1.18 28.97 6.099 1 94.36 84 PHE B O 1
ATOM 1782 N N . LEU B 1 85 ? -0.177 27.038 6.114 1 94.99 85 LEU B N 1
ATOM 1783 C CA . LEU B 1 85 ? 0.753 27.385 7.184 1 94.99 85 LEU B CA 1
ATOM 1784 C C . LEU B 1 85 ? 1.706 28.49 6.739 1 94.99 85 LEU B C 1
ATOM 1786 O O . LEU B 1 85 ? 2.043 29.378 7.525 1 94.99 85 LEU B O 1
ATOM 1790 N N . LEU B 1 86 ? 2.092 28.439 5.534 1 94.25 86 LEU B N 1
ATOM 1791 C CA . LEU B 1 86 ? 2.979 29.474 5.015 1 94.25 86 LEU B CA 1
ATOM 1792 C C . LEU B 1 86 ? 2.273 30.826 4.975 1 94.25 86 LEU B C 1
ATOM 1794 O O . LEU B 1 86 ? 2.873 31.854 5.297 1 94.25 86 LEU B O 1
ATOM 1798 N N . GLY B 1 87 ? 1.032 30.775 4.598 1 92.53 87 GLY B N 1
ATOM 1799 C CA . GLY B 1 87 ? 0.242 31.995 4.65 1 92.53 87 GLY B CA 1
ATOM 1800 C C . GLY B 1 87 ? 0.115 32.564 6.051 1 92.53 87 GLY B C 1
ATOM 1801 O O . GLY B 1 87 ? 0.27 33.77 6.253 1 92.53 87 GLY B O 1
ATOM 1802 N N . LYS B 1 88 ? -0.146 31.741 7.005 1 93.14 88 LYS B N 1
ATOM 1803 C CA . LYS B 1 88 ? -0.287 32.169 8.394 1 93.14 88 LYS B CA 1
ATOM 1804 C C . LYS B 1 88 ? 1.041 32.674 8.951 1 93.14 88 LYS B C 1
ATOM 1806 O O . LYS B 1 88 ? 1.068 33.616 9.746 1 93.14 88 LYS B O 1
ATOM 1811 N N . ALA B 1 89 ? 2.117 31.991 8.57 1 92.49 89 ALA B N 1
ATOM 1812 C CA . ALA B 1 89 ? 3.443 32.447 8.978 1 92.49 89 ALA B CA 1
ATOM 1813 C C . ALA B 1 89 ? 3.673 33.899 8.568 1 92.49 89 ALA B C 1
ATOM 1815 O O . ALA B 1 89 ? 4.177 34.701 9.357 1 92.49 89 ALA B O 1
ATOM 1816 N N . ALA B 1 90 ? 3.326 34.205 7.383 1 90.02 90 ALA B N 1
ATOM 1817 C CA . ALA B 1 90 ? 3.486 35.56 6.861 1 90.02 90 ALA B CA 1
ATOM 1818 C C . ALA B 1 90 ? 2.566 36.539 7.585 1 90.02 90 ALA B C 1
ATOM 1820 O O . ALA B 1 90 ? 2.971 37.658 7.909 1 90.02 90 ALA B O 1
ATOM 1821 N N . ALA B 1 91 ? 1.389 36.098 7.875 1 90.04 91 ALA B N 1
ATOM 1822 C CA . ALA B 1 91 ? 0.376 36.965 8.471 1 90.04 91 ALA B CA 1
ATOM 1823 C C . ALA B 1 91 ? 0.715 37.286 9.924 1 90.04 91 ALA B C 1
ATOM 1825 O O . ALA B 1 91 ? 0.526 38.418 10.376 1 90.04 91 ALA B O 1
ATOM 1826 N N . TYR B 1 92 ? 1.253 36.367 10.687 1 90.76 92 TYR B N 1
ATOM 1827 C CA . TYR B 1 92 ? 1.459 36.526 12.122 1 90.76 92 TYR B CA 1
ATOM 1828 C C . TYR B 1 92 ? 2.935 36.736 12.441 1 90.76 92 TYR B C 1
ATOM 1830 O O . TYR B 1 92 ? 3.301 36.953 13.598 1 90.76 92 TYR B O 1
ATOM 1838 N N . ASP B 1 93 ? 3.787 36.573 11.426 1 88.97 93 ASP B N 1
ATOM 1839 C CA . ASP B 1 93 ? 5.233 36.653 11.607 1 88.97 93 ASP B CA 1
ATOM 1840 C C . ASP B 1 93 ? 5.714 35.636 12.641 1 88.97 93 ASP B C 1
ATOM 1842 O O . ASP B 1 93 ? 6.428 35.989 13.581 1 88.97 93 ASP B O 1
ATOM 1846 N N . ASP B 1 94 ? 5.195 34.47 12.484 1 88.6 94 ASP B N 1
ATOM 1847 C CA . ASP B 1 94 ? 5.496 33.349 13.369 1 88.6 94 ASP B CA 1
ATOM 1848 C C . ASP B 1 94 ? 6.239 32.244 12.622 1 88.6 94 ASP B C 1
ATOM 1850 O O . ASP B 1 94 ? 5.654 31.546 11.792 1 88.6 94 ASP B O 1
ATOM 1854 N N . THR B 1 95 ? 7.427 31.941 12.953 1 89.94 95 THR B N 1
ATOM 1855 C CA . THR B 1 95 ? 8.305 31.04 12.214 1 89.94 95 THR B CA 1
ATOM 1856 C C . THR B 1 95 ? 7.958 29.584 12.512 1 89.94 95 THR B C 1
ATOM 1858 O O . THR B 1 95 ? 8.39 28.678 11.795 1 89.94 95 THR B O 1
ATOM 1861 N N . ASP B 1 96 ? 7.174 29.408 13.608 1 91.89 96 ASP B N 1
ATOM 1862 C CA . ASP B 1 96 ? 6.757 28.042 13.909 1 91.89 96 ASP B CA 1
ATOM 1863 C C . ASP B 1 96 ? 5.924 27.458 12.77 1 91.89 96 ASP B C 1
ATOM 1865 O O . ASP B 1 96 ? 6.09 26.292 12.406 1 91.89 96 ASP B O 1
ATOM 1869 N N . PHE B 1 97 ? 5.128 28.273 12.204 1 93.25 97 PHE B N 1
ATOM 1870 C CA . PHE B 1 97 ? 4.303 27.83 11.086 1 93.25 97 PHE B CA 1
ATOM 1871 C C . PHE B 1 97 ? 5.167 27.492 9.876 1 93.25 97 PHE B C 1
ATOM 1873 O O . PHE B 1 97 ? 4.926 26.494 9.194 1 93.25 97 PHE B O 1
ATOM 1880 N N . TYR B 1 98 ? 6.139 28.303 9.672 1 93.21 98 TYR B N 1
ATOM 1881 C CA . TYR B 1 98 ? 7.053 28.082 8.558 1 93.21 98 TYR B CA 1
ATOM 1882 C C . TYR B 1 98 ? 7.799 26.763 8.718 1 93.21 98 TYR B C 1
ATOM 1884 O O . TYR B 1 98 ? 7.891 25.975 7.773 1 93.21 98 TYR B O 1
ATOM 1892 N N . ARG B 1 99 ? 8.22 26.475 9.864 1 94.32 99 ARG B N 1
ATOM 1893 C CA . ARG B 1 99 ? 8.979 25.257 10.133 1 94.32 99 ARG B CA 1
ATOM 1894 C C . ARG B 1 99 ? 8.116 24.017 9.924 1 94.32 99 ARG B C 1
ATOM 1896 O O . ARG B 1 99 ? 8.58 23.017 9.374 1 94.32 99 ARG B O 1
ATOM 1903 N N . GLU B 1 100 ? 6.871 24.101 10.354 1 94.35 100 GLU B N 1
ATOM 1904 C CA . GLU B 1 100 ? 5.95 22.987 10.147 1 94.35 100 GLU B CA 1
ATOM 1905 C C . GLU B 1 100 ? 5.675 22.767 8.663 1 94.35 100 GLU B C 1
ATOM 1907 O O . GLU B 1 100 ? 5.605 21.625 8.202 1 94.35 100 GLU B O 1
ATOM 1912 N N . ALA B 1 101 ? 5.578 23.777 7.915 1 94.69 101 ALA B N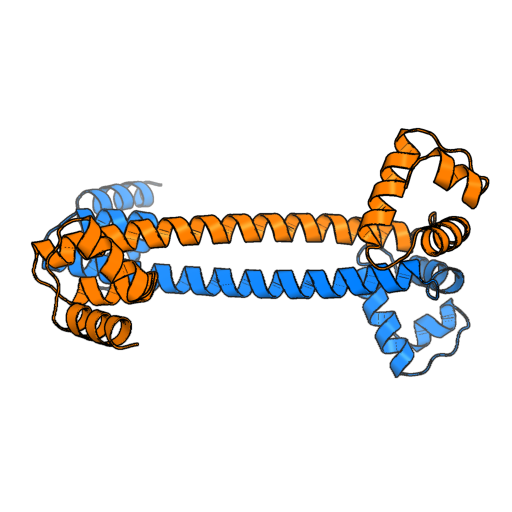 1
ATOM 1913 C CA . ALA B 1 101 ? 5.345 23.667 6.478 1 94.69 101 ALA B CA 1
ATOM 1914 C C . ALA B 1 101 ? 6.526 22.997 5.781 1 94.69 101 ALA B C 1
ATOM 1916 O O . ALA B 1 101 ? 6.339 22.111 4.944 1 94.69 101 ALA B O 1
ATOM 1917 N N . VAL B 1 102 ? 7.688 23.379 6.186 1 94.95 102 VAL B N 1
ATOM 1918 C CA . VAL B 1 102 ? 8.897 22.817 5.593 1 94.95 102 VAL B CA 1
ATOM 1919 C C . VAL B 1 102 ? 9.006 21.335 5.946 1 94.95 102 VAL B C 1
ATOM 1921 O O . VAL B 1 102 ? 9.412 20.521 5.114 1 94.95 102 VAL B O 1
ATOM 1924 N N . ARG B 1 103 ? 8.581 21.069 7.15 1 93.37 103 ARG B N 1
ATOM 1925 C CA . ARG B 1 103 ? 8.579 19.669 7.563 1 93.37 103 ARG B CA 1
ATOM 1926 C C . ARG B 1 103 ? 7.612 18.849 6.715 1 93.37 103 ARG B C 1
ATOM 1928 O O . ARG B 1 103 ? 7.894 17.696 6.384 1 93.37 103 ARG B O 1
ATOM 1935 N N . LEU B 1 104 ? 6.592 19.42 6.242 1 93.02 104 LEU B N 1
ATOM 1936 C CA . LEU B 1 104 ? 5.531 18.727 5.52 1 93.02 104 LEU B CA 1
ATOM 1937 C C . LEU B 1 104 ? 5.918 18.509 4.061 1 93.02 104 LEU B C 1
ATOM 1939 O O . LEU B 1 104 ? 5.728 17.418 3.52 1 93.02 104 LEU B O 1
ATOM 1943 N N . ILE B 1 105 ? 6.534 19.485 3.404 1 94.2 105 ILE B N 1
ATOM 1944 C CA . ILE B 1 105 ? 6.633 19.375 1.952 1 94.2 105 ILE B CA 1
ATOM 1945 C C . ILE B 1 105 ? 8.078 19.607 1.514 1 94.2 105 ILE B C 1
ATOM 1947 O O . ILE B 1 105 ? 8.401 19.489 0.33 1 94.2 105 ILE B O 1
ATOM 1951 N N . GLY B 1 106 ? 8.979 20.054 2.476 1 94.11 106 GLY B N 1
ATOM 1952 C CA . GLY B 1 106 ? 10.375 20.298 2.149 1 94.11 106 GLY B CA 1
ATOM 1953 C C . GLY B 1 106 ? 10.673 21.755 1.853 1 94.11 106 GLY B C 1
ATOM 1954 O O . GLY B 1 106 ? 9.787 22.503 1.434 1 94.11 106 GLY B O 1
ATOM 1955 N N . ARG B 1 107 ? 11.915 22.138 2.028 1 94.86 107 ARG B N 1
ATOM 1956 C CA . ARG B 1 107 ? 12.382 23.514 1.901 1 94.86 107 ARG B CA 1
ATOM 1957 C C . ARG B 1 107 ? 12.193 24.028 0.477 1 94.86 107 ARG B C 1
ATOM 1959 O O . ARG B 1 107 ? 11.758 25.163 0.274 1 94.86 107 ARG B O 1
ATOM 1966 N N . LYS B 1 108 ? 12.421 23.152 -0.457 1 94.53 108 LYS B N 1
ATOM 1967 C CA . LYS B 1 108 ? 12.307 23.546 -1.858 1 94.53 108 LYS B CA 1
ATOM 1968 C C . LYS B 1 108 ? 10.873 23.936 -2.205 1 94.53 108 LYS B C 1
ATOM 1970 O O . LYS B 1 108 ? 10.629 25.023 -2.732 1 94.53 108 LYS B O 1
ATOM 1975 N N . ALA B 1 109 ? 10.012 23.058 -1.811 1 95.19 109 ALA B N 1
ATOM 1976 C CA . ALA B 1 109 ? 8.603 23.288 -2.12 1 95.19 109 ALA B CA 1
ATOM 1977 C C . ALA B 1 109 ? 8.07 24.509 -1.375 1 95.19 109 ALA B C 1
ATOM 1979 O O . ALA B 1 109 ? 7.318 25.308 -1.938 1 95.19 109 ALA B O 1
ATOM 1980 N N . ALA B 1 110 ? 8.446 24.647 -0.206 1 95.71 110 ALA B N 1
ATOM 1981 C CA . ALA B 1 110 ? 8.003 25.773 0.612 1 95.71 110 ALA B CA 1
ATOM 1982 C C . ALA B 1 110 ? 8.501 27.097 0.039 1 95.71 110 ALA B C 1
ATOM 1984 O O . ALA B 1 110 ? 7.727 28.046 -0.11 1 95.71 110 ALA B O 1
ATOM 1985 N N . THR B 1 111 ? 9.783 27.172 -0.317 1 95.01 111 THR B N 1
ATOM 1986 C CA . THR B 1 111 ? 10.371 28.392 -0.86 1 95.01 111 THR B CA 1
ATOM 1987 C C . THR B 1 111 ? 9.733 28.751 -2.198 1 95.01 111 THR B C 1
ATOM 1989 O O . THR B 1 111 ? 9.404 29.914 -2.443 1 95.01 111 THR B O 1
ATOM 1992 N N . LEU B 1 112 ? 9.562 27.772 -2.956 1 94.57 112 LEU B N 1
ATOM 1993 C CA . LEU B 1 112 ? 8.942 27.997 -4.257 1 94.57 112 LEU B CA 1
ATOM 1994 C C . LEU B 1 112 ? 7.536 28.567 -4.099 1 94.57 112 LEU B C 1
ATOM 1996 O O . LEU B 1 112 ? 7.151 29.49 -4.82 1 94.57 112 LEU B O 1
ATOM 2000 N N . TYR B 1 113 ? 6.844 28.008 -3.243 1 95.39 113 TYR B N 1
ATOM 2001 C CA . TYR B 1 113 ? 5.493 28.502 -3.001 1 95.39 113 TYR B CA 1
ATOM 2002 C C . TYR B 1 113 ? 5.516 29.965 -2.572 1 95.39 113 TYR B C 1
ATOM 2004 O O . TYR B 1 113 ? 4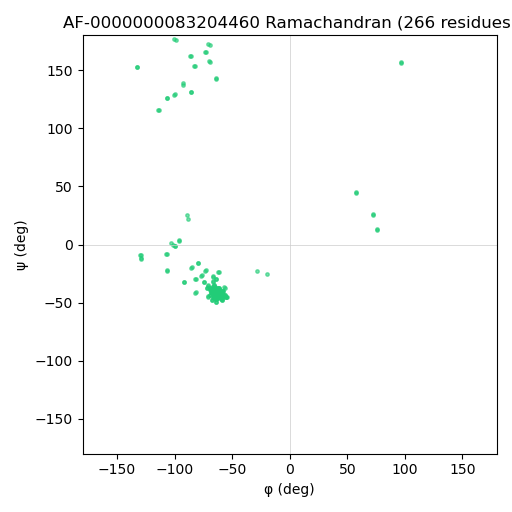.71 30.769 -3.044 1 95.39 113 TYR B O 1
ATOM 2012 N N . LYS B 1 114 ? 6.432 30.356 -1.66 1 94.68 114 LYS B N 1
ATOM 2013 C CA . LYS B 1 114 ? 6.514 31.732 -1.179 1 94.68 114 LYS B CA 1
ATOM 2014 C C . LYS B 1 114 ? 6.822 32.696 -2.322 1 94.68 114 LYS B C 1
ATOM 2016 O O . LYS B 1 114 ? 6.215 33.764 -2.421 1 94.68 114 LYS B O 1
ATOM 2021 N N . ILE B 1 115 ? 7.658 32.258 -3.191 1 93.15 115 ILE B N 1
ATOM 2022 C CA . ILE B 1 115 ? 8.039 33.086 -4.33 1 93.15 115 ILE B CA 1
ATOM 2023 C C . ILE B 1 115 ? 6.838 33.274 -5.255 1 93.15 115 ILE B C 1
ATOM 2025 O O . ILE B 1 115 ? 6.497 34.402 -5.617 1 93.15 115 ILE B O 1
ATOM 2029 N N . LYS B 1 116 ? 6.209 32.229 -5.539 1 93.32 116 LYS B N 1
ATOM 2030 C CA . LYS B 1 116 ? 5.095 32.262 -6.483 1 93.32 116 LYS B CA 1
ATOM 2031 C C . LYS B 1 116 ? 3.92 33.054 -5.918 1 93.32 116 LYS B C 1
ATOM 2033 O O . LYS B 1 116 ? 3.164 33.674 -6.67 1 93.32 116 LYS B O 1
ATOM 2038 N N . SER B 1 117 ? 3.825 33.079 -4.652 1 93.69 117 SER B N 1
ATOM 2039 C CA . SER B 1 117 ? 2.672 33.704 -4.014 1 93.69 117 SER B CA 1
ATOM 2040 C C . SER B 1 117 ? 3.005 35.11 -3.525 1 93.69 117 SER B C 1
ATOM 2042 O O . SER B 1 117 ? 2.174 35.768 -2.896 1 93.69 117 SER B O 1
ATOM 2044 N N . GLY B 1 118 ? 4.218 35.531 -3.706 1 91.4 118 GLY B N 1
ATOM 2045 C CA . GLY B 1 118 ? 4.633 36.87 -3.32 1 91.4 118 GLY B CA 1
ATOM 2046 C C . GLY B 1 118 ? 4.751 37.048 -1.818 1 91.4 118 GLY B C 1
ATOM 2047 O O . GLY B 1 118 ? 4.516 38.141 -1.297 1 91.4 118 GLY B O 1
ATOM 2048 N N . LEU B 1 119 ? 5.007 35.921 -1.116 1 91.96 119 LEU B N 1
ATOM 2049 C CA . LEU B 1 119 ? 5.174 35.978 0.332 1 91.96 119 LEU B CA 1
ATOM 2050 C C . LEU B 1 119 ? 6.598 36.384 0.699 1 91.96 119 LEU B C 1
ATOM 2052 O O . LEU B 1 119 ? 7.536 36.123 -0.057 1 91.96 119 LEU B O 1
ATOM 2056 N N . PRO B 1 120 ? 6.785 36.977 1.829 1 91.08 120 PRO B N 1
ATOM 2057 C CA . PRO B 1 120 ? 8.127 37.392 2.245 1 91.08 120 PRO B CA 1
ATOM 2058 C C . PRO B 1 120 ? 9.074 36.211 2.443 1 91.08 120 PRO B C 1
ATOM 2060 O O . PRO B 1 120 ? 8.661 35.158 2.935 1 91.08 120 PRO B O 1
ATOM 2063 N N . LEU B 1 121 ? 10.326 36.428 2.057 1 92.19 121 LEU B N 1
ATOM 2064 C CA . LEU B 1 121 ? 11.369 35.431 2.276 1 92.19 121 LEU B CA 1
ATOM 2065 C C . LEU B 1 121 ? 12.092 35.682 3.595 1 92.19 121 LEU B C 1
ATOM 2067 O O . LEU B 1 121 ? 12.354 36.831 3.956 1 92.19 121 LEU B O 1
ATOM 2071 N N . TRP B 1 122 ? 12.327 34.61 4.238 1 91.75 122 TRP B N 1
ATOM 2072 C CA . TRP B 1 122 ? 13.08 34.713 5.484 1 91.75 122 TRP B CA 1
ATOM 2073 C C . TRP B 1 122 ? 14.541 34.329 5.271 1 91.75 122 TRP B C 1
ATOM 2075 O O . TRP B 1 122 ? 14.93 33.93 4.171 1 91.75 122 TRP B O 1
ATOM 2085 N N . GLU B 1 123 ? 15.227 34.474 6.301 1 90.45 123 GLU B N 1
ATOM 2086 C CA . GLU B 1 123 ? 16.664 34.233 6.204 1 90.45 123 GLU B CA 1
ATOM 2087 C C . GLU B 1 123 ? 16.955 32.818 5.713 1 90.45 123 GLU B C 1
ATOM 2089 O O . GLU B 1 123 ? 17.845 32.613 4.885 1 90.45 123 GLU B O 1
ATOM 2094 N N . GLU B 1 124 ? 16.17 31.895 6.205 1 90.28 124 GLU B N 1
ATOM 2095 C CA . GLU B 1 124 ? 16.365 30.499 5.825 1 90.28 124 GLU B CA 1
ATOM 2096 C C . GLU B 1 124 ? 16.1 30.289 4.337 1 90.28 124 GLU B C 1
ATOM 2098 O O . GLU B 1 124 ? 16.779 29.493 3.686 1 90.28 124 GLU B O 1
ATOM 2103 N N . ASP B 1 125 ? 15.135 30.938 3.818 1 92.13 125 ASP B N 1
ATOM 2104 C CA . ASP B 1 125 ? 14.834 30.858 2.392 1 92.13 125 ASP B CA 1
ATOM 2105 C C . ASP B 1 125 ? 15.985 31.411 1.555 1 92.13 125 ASP B C 1
ATOM 2107 O O . ASP B 1 125 ? 16.395 30.794 0.569 1 92.13 125 ASP B O 1
ATOM 2111 N N . VAL B 1 126 ? 16.499 32.572 1.965 1 91.71 126 VAL B N 1
ATOM 2112 C CA . VAL B 1 126 ? 17.549 33.261 1.223 1 91.71 126 VAL B CA 1
ATOM 2113 C C . VAL B 1 126 ? 18.806 32.395 1.181 1 91.71 126 VAL B C 1
ATOM 2115 O O . VAL B 1 126 ? 19.425 32.239 0.125 1 91.71 126 VAL B O 1
ATOM 2118 N N . ARG B 1 127 ? 19.047 31.78 2.304 1 92.65 127 ARG B N 1
ATOM 2119 C CA . ARG B 1 127 ? 20.217 30.911 2.371 1 92.65 127 ARG B CA 1
ATOM 2120 C C . ARG B 1 127 ? 20.078 29.731 1.415 1 92.65 127 ARG B C 1
ATOM 2122 O O . ARG B 1 127 ? 21.035 29.363 0.731 1 92.65 127 ARG B O 1
ATOM 2129 N N . TYR B 1 128 ? 18.909 29.129 1.468 1 92 128 TYR B N 1
ATOM 2130 C CA . TYR B 1 128 ? 18.634 28.001 0.584 1 92 128 TYR B CA 1
ATOM 2131 C C . TYR B 1 128 ? 18.805 28.399 -0.877 1 92 128 TYR B C 1
ATOM 2133 O O . TYR B 1 128 ? 19.411 27.665 -1.66 1 92 128 TYR B O 1
ATOM 2141 N N . LEU B 1 129 ? 18.311 29.553 -1.289 1 90.18 129 LEU B N 1
ATOM 2142 C CA . LEU B 1 129 ? 18.387 30.046 -2.66 1 90.18 129 LEU B CA 1
ATOM 2143 C C . LEU B 1 129 ? 19.831 30.338 -3.053 1 90.18 129 LEU B C 1
ATOM 2145 O O . LEU B 1 129 ? 20.244 30.046 -4.177 1 90.18 129 LEU B O 1
ATOM 2149 N N . GLU B 1 130 ? 20.5 30.834 -2.142 1 89.17 130 GLU B N 1
ATOM 2150 C CA . GLU B 1 130 ? 21.91 31.114 -2.397 1 89.17 130 GLU B CA 1
ATOM 2151 C C . GLU B 1 130 ? 22.685 29.832 -2.687 1 89.17 130 GLU B C 1
ATOM 2153 O O . GLU B 1 130 ? 23.519 29.796 -3.593 1 89.17 130 GLU B O 1
ATOM 2158 N N . GLU B 1 131 ? 22.376 28.889 -1.936 1 91.05 131 GLU B N 1
ATOM 2159 C CA . GLU B 1 131 ? 23.019 27.593 -2.132 1 91.05 131 GLU B CA 1
ATOM 2160 C C . GLU B 1 131 ? 22.672 27.006 -3.497 1 91.05 131 GLU B C 1
ATOM 2162 O O . GLU B 1 131 ? 23.529 26.422 -4.163 1 91.05 131 GLU B O 1
ATOM 2167 N N . LYS B 1 132 ? 21.497 27.138 -3.941 1 89.53 132 LYS B N 1
ATOM 2168 C CA . LYS B 1 132 ? 21.029 26.572 -5.203 1 89.53 132 LYS B CA 1
ATOM 2169 C C . LYS B 1 132 ? 21.576 27.356 -6.393 1 89.53 132 LYS B C 1
ATOM 2171 O O . LYS B 1 132 ? 21.78 26.794 -7.471 1 89.53 132 LYS B O 1
ATOM 2176 N N . LEU B 1 133 ? 21.731 28.585 -6.149 1 86.68 133 LEU B N 1
ATOM 2177 C CA . LEU B 1 133 ? 22.189 29.456 -7.226 1 86.68 133 LEU B CA 1
ATOM 2178 C C . LEU B 1 133 ? 23.711 29.445 -7.322 1 86.68 133 LEU B C 1
ATOM 2180 O O . LEU B 1 133 ? 24.276 29.856 -8.339 1 86.68 133 LEU B O 1
ATOM 2184 N N . ALA B 1 134 ? 24.189 29.029 -6.197 1 84.43 134 ALA B N 1
ATOM 2185 C CA . ALA B 1 134 ? 25.644 28.902 -6.228 1 84.43 134 ALA B CA 1
ATOM 2186 C C . ALA B 1 134 ? 26.069 27.65 -6.989 1 84.43 134 ALA B C 1
ATOM 2188 O O . ALA B 1 134 ? 27.172 27.595 -7.539 1 84.43 134 ALA B O 1
ATOM 2189 N N . ASP B 1 135 ? 25.327 26.679 -7.077 1 67.08 135 ASP B N 1
ATOM 2190 C CA . ASP B 1 135 ? 25.673 25.455 -7.793 1 67.08 135 ASP B CA 1
ATOM 2191 C C . ASP B 1 135 ? 25.335 25.572 -9.277 1 67.08 135 ASP B C 1
ATOM 2193 O O . ASP B 1 135 ? 26.026 25 -10.123 1 67.08 135 ASP B O 1
#

pLDDT: mean 93.91, std 3.86, range [67.08, 98.4]

Foldseek 3Di:
DDQVVLCVLQVDHDDPVVVVVLVLLVVLVVVDDPNRSSVCCSVPVPPPVSVVVSVVSVVVVVVVVVVVVVVVVVLVVLQVQLLVLLVVCQVVVPCVSVVSSCVRNHLVSSLVSCVVVVGDDDPVSVVVVCVVVVD/DDQVVLCVLQVDHDDPVVVVVLVLLVVLVVVDDPNRSSVCCSVPVPPPVSVVVSVVSVVVVVVVVVVVVVVVVVLVVLQVQLLVLLVVCQVVVPCVSVVSSCVRNHLVSSLVSCVVVVGDDDPVSVVVVCVVVVD

Radius of gyration: 28.54 Å; Cα contacts (8 Å, |Δi|>4): 229; chains: 2; bounding box: 53×77×61 Å

Secondary structure (DSSP, 8-state):
--HHHHHHHH-----HHHHHHHHHHHHHTTTS-HHHHHHHHHHHTTSHHHHHHHHHHHHHHHHHHHHHHHHHHHHHHHHHHHHHHHHHHHHHT-HHHHHHHHHHH-HHHHHHHHHHTTPPP-HHHHHHHHHHHH-/--HHHHHHHH-----HHHHHHHHHHHHHTTTS-HHHHHHHHHHHTTSHHHHHHHHHHHHHHHHHHHHHHHHHHHHHHHHHHHHHHHHHHHHHT-HHHHHHHHHHH-HHHHHHHHHHTTPPP-HHHHHHHHHHHH-

Sequence (270 aa):
MTQQEFEDRTGKTVTSEEYARIEAMYMAAGNMDKDQFCTEYKKHGSSAIVAEYYRRITVLNGMLEERNNELDDARQNRTSLAEFLLGKAAAYDDTDFYREAVRLIGRKAATLYKIKSGLPLWEEDVRYLEEKLADMTQQEFEDRTGKTVTSEEYARIEAMYMAAGNMDKDQFCTEYKKHGSSAIVAEYYRRITVLNGMLEERNNELDDARQNRTSLAEFLLGKAAAYDDTDFYREAVRLIGRKAATLYKIKSGLPLWEEDVRYLEEKLAD

Organism: NCBI:txid214856

Solvent-accessible surface area (backbone atoms only — not comparable to full-atom values): 14858 Å² total; per-residue (Å²): 133,54,68,66,57,50,26,70,71,55,70,48,88,71,53,72,69,55,38,53,52,50,50,52,52,50,60,68,35,70,87,54,52,72,66,59,44,38,56,41,38,70,75,40,52,84,37,66,61,45,50,45,34,50,51,49,42,53,49,48,52,52,52,42,52,53,50,53,52,50,50,51,51,52,52,52,51,39,48,55,48,24,54,53,27,43,52,48,16,66,73,68,71,37,66,68,34,40,52,53,19,28,70,59,62,31,63,67,54,46,47,50,47,30,60,76,68,71,47,85,80,49,71,70,48,53,52,53,50,49,57,61,70,67,105,131,53,68,66,57,49,25,68,72,55,73,48,89,72,52,74,70,55,39,52,52,51,49,51,51,50,60,66,34,70,86,54,53,72,67,59,43,41,58,41,36,71,75,40,52,84,38,68,60,45,50,45,36,52,51,48,41,54,51,48,51,51,51,42,50,52,50,51,52,52,51,52,51,52,51,52,51,39,50,55,49,25,53,52,27,43,52,48,16,65,74,68,70,36,63,68,35,41,53,54,19,28,71,61,62,31,63,67,54,46,46,50,50,31,60,77,68,70,45,84,79,49,70,69,47,52,52,53,50,49,56,62,70,68,104